Protein AF-A0A2E6A356-F1 (afdb_monomer)

Foldseek 3Di:
DDPPPPDPDPCVVDDVVVSLVVCVVVVHAAAAEPDDDPDLQDDDDPVVVVCLVVVSHAAYEQAEAQDGRPNRLVNCVVSVHAYAFADPDPDPPCVSAVPWDGKHKDQPFPDDDPVRSSVSNNVSLIWIDGGPDIDGDPVNVVVVCVVPDDDDDDDDDPPPPPPDPDDDDDDDDDPDPDPDPDD

Sequence (183 aa):
MGAVCRPIGAASTRPAREVLEEAKRQDAFVFWNHPSFETPNAELNDFHRDAIEADLLSGVEVANGGRYYPNAHRLALKHNLALIGTSDVHELIAWDYEGRFRPVTLVLAEDRTPAAVKRALYERRTVIWQDELLIARTAEMTALLEASLVVSKSGWTAREASHGPNSKTGRVPCWSYATRVGA

Secondary structure (DSSP, 8-state):
--------SGGGGS-HHHHHHHHHHTT---EE-S---SSTTPPPPHHHHHHHHTT---EEEEEETTEE-HHHHHHHHHTTPEEEEE----S-HHHHTTTSPPPEEEE--SSSSHHHHHHHHHTT-EEEEETTEEEE-HHHHHHHHHHH----------------S-----PPP----------

Nearest PDB structures (foldseek):
  3e38-assembly1_B  TM=9.257E-01  e=2.759E-10  Phocaeicola vulgatus ATCC 8482
  4rhj-assembly1_A  TM=5.019E-01  e=6.001E-01  Trypanosoma brucei brucei TREU927
  8goa-assembly1_A  TM=4.819E-01  e=1.003E+00  Escherichia coli K-12
  5xn8-assembly1_A  TM=3.663E-01  e=4.950E-01  unidentified
  8k1g-assembly1_A  TM=5.057E-01  e=4.679E+00  Klebsiella pneumoniae

Radius of gyration: 25.75 Å; Cα contacts (8 Å, |Δi|>4): 210; chains: 1; bounding box: 67×59×70 Å

pLDDT: mean 84.93, std 20.42, range [33.28, 98.75]

Mean predicted aligned error: 10.81 Å

Solvent-accessible surface area (backbone atoms only — not comparable to full-atom values): 11462 Å² total; per-residue (Å²): 134,79,84,76,78,74,74,85,54,81,64,70,81,47,62,67,69,60,46,35,52,51,38,47,74,70,70,51,92,35,61,46,71,77,72,83,67,97,44,80,79,57,75,78,54,69,68,61,46,53,32,41,76,68,68,45,42,52,27,33,29,29,28,41,48,95,45,75,37,68,47,46,44,54,49,26,65,75,69,72,32,16,64,34,21,35,39,84,73,88,65,61,66,66,74,84,30,71,96,53,51,62,20,34,53,47,65,67,37,93,51,101,42,75,66,37,41,51,50,19,49,79,70,40,34,26,36,21,39,38,68,94,44,79,51,55,55,69,70,51,44,49,55,51,48,66,74,72,56,84,89,74,90,76,84,83,76,78,78,76,76,82,72,66,97,76,81,86,88,77,89,75,86,81,81,80,81,79,81,81,84,79,134

Structure (mmCIF, N/CA/C/O backbone):
data_AF-A0A2E6A356-F1
#
_entry.id   AF-A0A2E6A356-F1
#
loop_
_atom_site.group_PDB
_atom_site.id
_atom_site.type_symbol
_atom_site.label_atom_id
_atom_site.label_alt_id
_atom_site.label_comp_id
_atom_site.label_asym_id
_atom_site.label_entity_id
_atom_site.label_seq_id
_atom_site.pdbx_PDB_ins_code
_atom_site.Cartn_x
_atom_site.Cartn_y
_atom_site.Cartn_z
_atom_site.occupancy
_atom_site.B_iso_or_equiv
_atom_site.auth_seq_id
_atom_site.auth_comp_id
_atom_site.auth_asym_id
_atom_site.auth_atom_id
_atom_site.pdbx_PDB_model_num
ATOM 1 N N . MET A 1 1 ? 36.562 -5.286 -2.503 1.00 34.72 1 MET A N 1
ATOM 2 C CA . MET A 1 1 ? 35.744 -6.296 -3.208 1.00 34.72 1 MET A CA 1
ATOM 3 C C . MET A 1 1 ? 34.320 -6.152 -2.709 1.00 34.72 1 MET A C 1
ATOM 5 O O . MET A 1 1 ? 34.054 -6.523 -1.577 1.00 34.72 1 MET A O 1
ATOM 9 N N . GLY A 1 2 ? 33.454 -5.494 -3.482 1.00 36.53 2 GLY A N 1
ATOM 10 C CA . GLY A 1 2 ? 32.041 -5.369 -3.125 1.00 36.53 2 GLY A CA 1
ATOM 11 C C . GLY A 1 2 ? 31.367 -6.728 -3.259 1.00 36.53 2 GLY A C 1
ATOM 12 O O . GLY A 1 2 ? 31.612 -7.430 -4.240 1.00 36.53 2 GLY A O 1
ATOM 13 N N . ALA A 1 3 ? 30.568 -7.116 -2.269 1.00 40.22 3 ALA A N 1
ATOM 14 C CA . ALA A 1 3 ? 29.723 -8.293 -2.373 1.00 40.22 3 ALA A CA 1
ATOM 15 C C . ALA A 1 3 ? 28.770 -8.088 -3.559 1.00 40.22 3 ALA A C 1
ATOM 17 O O . ALA A 1 3 ? 27.836 -7.292 -3.496 1.00 40.22 3 ALA A O 1
ATOM 18 N N . VAL A 1 4 ? 29.041 -8.771 -4.671 1.00 43.19 4 VAL A N 1
ATOM 19 C CA . VAL A 1 4 ? 28.080 -8.898 -5.762 1.00 43.19 4 VAL A CA 1
ATOM 20 C C . VAL A 1 4 ? 27.005 -9.826 -5.227 1.00 43.19 4 VAL A C 1
ATOM 22 O O . VAL A 1 4 ? 27.208 -11.038 -5.152 1.00 43.19 4 VAL A O 1
ATOM 25 N N . CYS A 1 5 ? 25.888 -9.248 -4.792 1.00 45.72 5 CYS A N 1
ATOM 26 C CA . CYS A 1 5 ? 24.688 -10.004 -4.483 1.00 45.72 5 CYS A CA 1
ATOM 27 C C . CYS A 1 5 ? 24.274 -10.698 -5.787 1.00 45.72 5 CYS A C 1
ATOM 29 O O . CYS A 1 5 ? 23.740 -10.065 -6.696 1.00 45.72 5 CYS A O 1
ATOM 31 N N . ARG A 1 6 ? 24.644 -11.975 -5.948 1.00 48.59 6 ARG A N 1
ATOM 32 C CA . ARG A 1 6 ? 24.167 -12.785 -7.069 1.00 48.59 6 ARG A CA 1
ATOM 33 C C . ARG A 1 6 ? 22.660 -12.849 -6.915 1.00 48.59 6 ARG A C 1
ATOM 35 O O . ARG A 1 6 ? 22.211 -13.318 -5.871 1.00 48.59 6 ARG A O 1
ATOM 42 N N . PRO A 1 7 ? 21.881 -12.379 -7.889 1.00 54.47 7 PRO A N 1
ATOM 43 C CA . PRO A 1 7 ? 20.464 -12.341 -7.668 1.00 54.47 7 PRO A CA 1
ATOM 44 C C . PRO A 1 7 ? 19.941 -13.785 -7.726 1.00 54.47 7 PRO A C 1
ATOM 46 O O . PRO A 1 7 ? 20.222 -14.549 -8.652 1.00 54.47 7 PRO A O 1
ATOM 49 N N . ILE A 1 8 ? 19.298 -14.206 -6.639 1.00 55.97 8 ILE A N 1
ATOM 50 C CA . ILE A 1 8 ? 18.771 -15.558 -6.470 1.00 55.97 8 ILE A CA 1
ATOM 51 C C . ILE A 1 8 ? 17.332 -15.531 -6.993 1.00 55.97 8 ILE A C 1
ATOM 53 O O . ILE A 1 8 ? 16.488 -14.829 -6.446 1.00 55.97 8 ILE A O 1
ATOM 57 N N . GLY A 1 9 ? 17.051 -16.280 -8.064 1.00 68.69 9 GLY A N 1
ATOM 58 C CA . GLY A 1 9 ? 15.694 -16.493 -8.583 1.00 68.69 9 GLY A CA 1
ATOM 59 C C . GLY A 1 9 ? 15.527 -16.160 -10.067 1.00 68.69 9 GLY A C 1
ATOM 60 O O . GLY A 1 9 ? 16.127 -15.218 -10.582 1.00 68.69 9 GLY A O 1
ATOM 61 N N . ALA A 1 10 ? 14.671 -16.921 -10.757 1.00 76.06 10 ALA A N 1
ATOM 62 C CA . ALA A 1 10 ? 14.443 -16.809 -12.204 1.00 76.06 10 ALA A CA 1
ATOM 63 C C . ALA A 1 10 ? 13.923 -15.429 -12.658 1.00 76.06 10 ALA A C 1
ATOM 65 O O . ALA A 1 10 ? 14.113 -15.045 -13.807 1.00 76.06 10 ALA A O 1
ATOM 66 N N . ALA A 1 11 ? 13.292 -14.662 -11.764 1.00 82.19 11 ALA A N 1
ATOM 67 C CA . ALA A 1 11 ? 12.863 -13.295 -12.056 1.00 82.19 11 ALA A CA 1
ATOM 68 C C . ALA A 1 11 ? 14.055 -12.360 -12.325 1.00 82.19 11 ALA A C 1
ATOM 70 O O . ALA A 1 11 ? 13.987 -11.485 -13.179 1.00 82.19 11 ALA A O 1
ATOM 71 N N . SER A 1 12 ? 15.175 -12.572 -11.637 1.00 84.19 12 SER A N 1
ATOM 72 C CA . SER A 1 12 ? 16.332 -11.683 -11.727 1.00 84.19 12 SER A CA 1
ATOM 73 C C . SER A 1 12 ? 17.196 -11.865 -12.973 1.00 84.19 12 SER A C 1
ATOM 75 O O . SER A 1 12 ? 18.074 -11.049 -13.246 1.00 84.19 12 SER A O 1
ATOM 77 N N . THR A 1 13 ? 16.949 -12.928 -13.737 1.00 89.50 13 THR A N 1
ATOM 78 C CA . THR A 1 13 ? 17.642 -13.203 -14.998 1.00 89.50 13 THR A CA 1
ATOM 79 C C . THR A 1 13 ? 16.897 -12.635 -16.206 1.00 89.50 13 THR A C 1
ATOM 81 O O . THR A 1 13 ? 17.309 -12.875 -17.339 1.00 89.50 13 THR A O 1
ATOM 84 N N . ARG A 1 14 ? 15.795 -11.904 -15.987 1.00 90.88 14 ARG A N 1
ATOM 85 C CA . ARG A 1 14 ? 14.925 -11.347 -17.031 1.00 90.88 14 ARG A CA 1
ATOM 86 C C . ARG A 1 14 ? 14.783 -9.829 -16.880 1.00 90.88 14 ARG A C 1
ATOM 88 O O . ARG A 1 14 ? 14.927 -9.314 -15.771 1.00 90.88 14 ARG A O 1
ATOM 95 N N . PRO A 1 15 ? 14.467 -9.093 -17.961 1.00 94.62 15 PRO A N 1
ATOM 96 C CA . PRO A 1 15 ? 14.121 -7.680 -17.859 1.00 94.62 15 PRO A CA 1
ATOM 97 C C . PRO A 1 15 ? 12.940 -7.469 -16.906 1.00 94.62 15 PRO A C 1
ATOM 99 O O . PRO A 1 15 ? 11.936 -8.176 -16.996 1.00 94.62 15 PRO A O 1
ATOM 102 N N . ALA A 1 16 ? 13.025 -6.465 -16.029 1.00 94.06 16 ALA A N 1
ATOM 103 C CA . ALA A 1 16 ? 12.006 -6.216 -15.004 1.00 94.06 16 ALA A CA 1
ATOM 104 C C . ALA A 1 16 ? 10.590 -6.089 -15.593 1.00 94.06 16 ALA A C 1
ATOM 106 O O . ALA A 1 16 ? 9.642 -6.642 -15.047 1.00 94.06 16 ALA A O 1
ATOM 107 N N . ARG A 1 17 ? 10.450 -5.436 -16.755 1.00 95.38 17 ARG A N 1
ATOM 108 C CA . ARG A 1 17 ? 9.155 -5.296 -17.435 1.00 95.38 17 ARG A CA 1
ATOM 109 C C . ARG A 1 17 ? 8.534 -6.643 -17.819 1.00 95.38 17 ARG A C 1
ATOM 111 O O . ARG A 1 17 ? 7.344 -6.830 -17.600 1.00 95.38 17 ARG A O 1
ATOM 118 N N . GLU A 1 18 ? 9.321 -7.597 -18.313 1.00 96.00 18 GLU A N 1
ATOM 119 C CA . GLU A 1 18 ? 8.811 -8.936 -18.645 1.00 96.00 18 GLU A CA 1
ATOM 120 C C . GLU A 1 18 ? 8.357 -9.709 -17.404 1.00 96.00 18 GLU A C 1
ATOM 122 O O . GLU A 1 18 ? 7.391 -10.471 -17.464 1.00 96.00 18 GLU A O 1
ATOM 127 N N . VAL A 1 19 ? 9.060 -9.528 -16.282 1.00 96.44 19 VAL A N 1
ATOM 128 C CA . VAL A 1 19 ? 8.692 -10.138 -14.997 1.00 96.44 19 VAL A CA 1
ATOM 129 C C . VAL A 1 19 ? 7.344 -9.600 -14.531 1.00 96.44 19 VAL A C 1
ATOM 131 O O . VAL A 1 19 ? 6.482 -10.381 -14.136 1.00 96.44 19 VAL A O 1
ATOM 134 N N . LEU A 1 20 ? 7.142 -8.283 -14.623 1.00 97.31 20 LEU A N 1
ATOM 135 C CA . LEU A 1 20 ? 5.871 -7.653 -14.279 1.00 97.31 20 LEU A CA 1
ATOM 136 C C . LEU A 1 20 ? 4.728 -8.122 -15.191 1.00 97.31 20 LEU A C 1
ATOM 138 O O . LEU A 1 20 ? 3.637 -8.417 -14.712 1.00 97.31 20 LEU A O 1
ATOM 142 N N . GLU A 1 21 ? 4.971 -8.240 -16.498 1.00 97.69 21 GLU A N 1
ATOM 143 C CA . GLU A 1 21 ? 3.973 -8.749 -17.447 1.00 97.69 21 GLU A CA 1
ATOM 144 C C . GLU A 1 21 ? 3.605 -10.214 -17.180 1.00 97.69 21 GLU A C 1
ATOM 146 O O . GLU A 1 21 ? 2.438 -10.585 -17.294 1.00 97.69 21 GLU A O 1
ATOM 151 N N . GLU A 1 22 ? 4.572 -11.055 -16.803 1.00 97.19 22 GLU A N 1
ATOM 152 C CA . GLU A 1 22 ? 4.304 -12.434 -16.383 1.00 97.19 22 GLU A CA 1
ATOM 153 C C . GLU A 1 22 ? 3.502 -12.485 -15.080 1.00 97.19 22 GLU A C 1
ATOM 155 O O . GLU A 1 22 ? 2.529 -13.230 -14.993 1.00 97.19 22 GLU A O 1
ATOM 160 N N . ALA A 1 23 ? 3.847 -11.653 -14.096 1.00 97.00 23 ALA A N 1
ATOM 161 C CA . ALA A 1 23 ? 3.084 -11.540 -12.858 1.00 97.00 23 ALA A CA 1
ATOM 162 C C . ALA A 1 23 ? 1.627 -11.135 -13.147 1.00 97.00 23 ALA A C 1
ATOM 164 O O . ALA A 1 23 ? 0.698 -11.761 -12.637 1.00 97.00 23 ALA A O 1
ATOM 165 N N . LYS A 1 24 ? 1.412 -10.168 -14.047 1.00 97.12 24 LYS A N 1
ATOM 166 C CA . LYS A 1 24 ? 0.072 -9.776 -14.503 1.00 97.12 24 LYS A CA 1
ATOM 167 C C . LYS A 1 24 ? -0.667 -10.909 -15.215 1.00 97.12 24 LYS A C 1
ATOM 169 O O . LYS A 1 24 ? -1.851 -11.101 -14.955 1.00 97.12 24 LYS A O 1
ATOM 174 N N . ARG A 1 25 ? 0.002 -11.697 -16.070 1.00 97.81 25 ARG A N 1
ATOM 175 C CA . ARG A 1 25 ? -0.603 -12.892 -16.701 1.00 97.81 25 ARG A CA 1
ATOM 176 C C . ARG A 1 25 ? -1.104 -13.908 -15.672 1.00 97.81 25 ARG A C 1
ATOM 178 O O . ARG A 1 25 ? -2.100 -14.576 -15.925 1.00 97.81 25 ARG A O 1
ATOM 185 N N . GLN A 1 26 ? -0.433 -14.003 -14.527 1.00 97.06 26 GLN A N 1
ATOM 186 C CA . GLN A 1 26 ? -0.820 -14.861 -13.404 1.00 97.06 26 GLN A CA 1
ATOM 187 C C . GLN A 1 26 ? -1.818 -14.197 -12.444 1.00 97.06 26 GLN A C 1
ATOM 189 O O . GLN A 1 26 ? -2.111 -14.753 -11.385 1.00 97.06 26 GLN A O 1
ATOM 194 N N . ASP A 1 27 ? -2.338 -13.016 -12.795 1.00 96.62 27 ASP A N 1
ATOM 195 C CA . ASP A 1 27 ? -3.246 -12.234 -11.957 1.00 96.62 27 ASP A CA 1
ATOM 196 C C . ASP A 1 27 ? -2.607 -11.897 -10.590 1.00 96.62 27 ASP A C 1
ATOM 198 O O . ASP A 1 27 ? -3.249 -11.927 -9.545 1.00 96.62 27 ASP A O 1
ATOM 202 N N . ALA A 1 28 ? -1.296 -11.650 -10.546 1.00 97.06 28 ALA A N 1
ATOM 203 C CA . ALA A 1 28 ? -0.605 -11.310 -9.308 1.00 97.06 28 ALA A CA 1
ATOM 204 C C . ALA A 1 28 ? -0.841 -9.845 -8.917 1.00 97.06 28 ALA A C 1
ATOM 206 O O . ALA A 1 28 ? -0.757 -8.938 -9.747 1.00 97.06 28 ALA A O 1
ATOM 207 N N . PHE A 1 29 ? -1.045 -9.606 -7.620 1.00 98.25 29 PHE A N 1
ATOM 208 C CA . PHE A 1 29 ? -1.008 -8.260 -7.059 1.00 98.25 29 PHE A CA 1
ATOM 209 C C . PHE A 1 29 ? 0.452 -7.846 -6.848 1.00 98.25 29 PHE A C 1
ATOM 211 O O . PHE A 1 29 ? 1.144 -8.425 -6.008 1.00 98.25 29 PHE A O 1
ATOM 218 N N . VAL A 1 30 ? 0.923 -6.856 -7.608 1.00 98.31 30 VAL A N 1
ATOM 219 C CA . VAL A 1 30 ? 2.315 -6.388 -7.559 1.00 98.31 30 VAL A CA 1
ATOM 220 C C . VAL A 1 30 ? 2.402 -5.035 -6.863 1.00 98.31 30 VAL A C 1
ATOM 222 O O . VAL A 1 30 ? 1.639 -4.119 -7.172 1.00 98.31 30 VAL A O 1
ATOM 225 N N . PHE A 1 31 ? 3.371 -4.883 -5.960 1.00 98.50 31 PHE A N 1
ATOM 226 C CA . PHE A 1 31 ? 3.676 -3.615 -5.304 1.00 98.50 31 PHE A CA 1
ATOM 227 C C . PHE A 1 31 ? 5.183 -3.327 -5.272 1.00 98.50 31 PHE A C 1
ATOM 229 O O . PHE A 1 31 ? 6.004 -4.232 -5.414 1.00 98.50 31 PHE A O 1
ATOM 236 N N . TRP A 1 32 ? 5.541 -2.047 -5.134 1.00 98.12 32 TRP A N 1
ATOM 237 C CA . TRP A 1 32 ? 6.930 -1.582 -5.102 1.00 98.12 32 TRP A CA 1
ATOM 238 C C . TRP A 1 32 ? 7.459 -1.564 -3.666 1.00 98.12 32 TRP A C 1
ATOM 240 O O . TRP A 1 32 ? 6.954 -0.822 -2.823 1.00 98.12 32 TRP A O 1
ATOM 250 N N . ASN A 1 33 ? 8.486 -2.373 -3.412 1.00 97.56 33 ASN A N 1
ATOM 251 C CA . ASN A 1 33 ? 9.108 -2.515 -2.098 1.00 97.56 33 ASN A CA 1
ATOM 252 C C . ASN A 1 33 ? 10.066 -1.359 -1.781 1.00 97.56 33 ASN A C 1
ATOM 254 O O . ASN A 1 33 ? 10.791 -0.889 -2.663 1.00 97.56 33 ASN A O 1
ATOM 258 N N . HIS A 1 34 ? 10.072 -0.950 -0.508 1.00 96.38 34 HIS A N 1
ATOM 259 C CA . HIS A 1 34 ? 11.000 -0.039 0.167 1.00 96.38 34 HIS A CA 1
ATOM 260 C C . HIS A 1 34 ? 11.594 1.032 -0.773 1.00 96.38 34 HIS A C 1
ATOM 262 O O . HIS A 1 34 ? 12.798 1.033 -1.062 1.00 96.38 34 HIS A O 1
ATOM 268 N N . PRO A 1 35 ? 10.747 1.940 -1.296 1.00 96.12 35 PRO A N 1
ATOM 269 C CA . PRO A 1 35 ? 11.106 2.827 -2.391 1.00 96.12 35 PRO A CA 1
ATOM 270 C C . PRO A 1 35 ? 12.221 3.804 -2.013 1.00 96.12 35 PRO A C 1
ATOM 272 O O . PRO A 1 35 ? 12.252 4.372 -0.916 1.00 96.12 35 PRO A O 1
ATOM 275 N N . SER A 1 36 ? 13.117 4.051 -2.965 1.00 93.19 36 SER A N 1
ATOM 276 C CA . SER A 1 36 ? 14.154 5.073 -2.876 1.00 93.19 36 SER A CA 1
ATOM 277 C C . SER A 1 36 ? 13.923 6.157 -3.926 1.00 93.19 36 SER A C 1
ATOM 279 O O . SER A 1 36 ? 13.418 5.905 -5.019 1.00 93.19 36 SER A O 1
ATOM 281 N N . PHE A 1 37 ? 14.270 7.389 -3.565 1.00 93.69 37 PHE A N 1
ATOM 282 C CA . PHE A 1 37 ? 14.074 8.571 -4.395 1.00 93.69 37 PHE A CA 1
ATOM 283 C C . PHE A 1 37 ? 15.331 9.432 -4.348 1.00 93.69 37 PHE A C 1
ATOM 285 O O . PHE A 1 37 ? 15.978 9.518 -3.305 1.00 93.69 37 PHE A O 1
ATOM 292 N N . GLU A 1 38 ? 15.646 10.099 -5.457 1.00 91.50 38 GLU A N 1
ATOM 293 C CA . GLU A 1 38 ? 16.797 11.008 -5.548 1.00 91.50 38 GLU A CA 1
ATOM 294 C C . GLU A 1 38 ? 16.665 12.202 -4.595 1.00 91.50 38 GLU A C 1
ATOM 296 O O . GLU A 1 38 ? 17.642 12.660 -4.009 1.00 91.50 38 GLU A O 1
ATOM 301 N N . THR A 1 39 ? 15.436 12.694 -4.413 1.00 94.62 39 THR A N 1
ATOM 302 C CA . THR A 1 39 ? 15.108 13.780 -3.486 1.00 94.62 39 THR A CA 1
ATOM 303 C C . THR A 1 39 ? 13.807 13.475 -2.738 1.00 94.62 39 THR A C 1
ATOM 305 O O . THR A 1 39 ? 12.993 12.680 -3.220 1.00 94.62 39 THR A O 1
ATOM 308 N N . PRO A 1 40 ? 13.547 14.123 -1.584 1.00 92.75 40 PRO A N 1
ATOM 309 C CA . PRO A 1 40 ? 12.326 13.896 -0.805 1.00 92.75 40 PRO A CA 1
ATOM 310 C C . PRO A 1 40 ? 11.011 14.141 -1.556 1.00 92.75 40 PRO A C 1
ATOM 312 O O . PRO A 1 40 ? 9.986 13.630 -1.126 1.00 92.75 40 PRO A O 1
ATOM 315 N N . ASN A 1 41 ? 11.026 14.908 -2.651 1.00 95.69 41 ASN A N 1
ATOM 316 C CA . ASN A 1 41 ? 9.842 15.233 -3.452 1.00 95.69 41 ASN A CA 1
ATOM 317 C C . ASN A 1 41 ? 10.005 14.829 -4.925 1.00 95.69 41 ASN A C 1
ATOM 319 O O . ASN A 1 41 ? 9.326 15.385 -5.787 1.00 95.69 41 ASN A O 1
ATOM 323 N N . ALA A 1 42 ? 10.910 13.892 -5.229 1.00 97.12 42 ALA A N 1
ATOM 324 C CA . ALA A 1 42 ? 11.105 13.426 -6.596 1.00 97.12 42 ALA A CA 1
ATOM 325 C C . ALA A 1 42 ? 9.795 12.866 -7.171 1.00 97.12 42 ALA A C 1
ATOM 327 O O . ALA A 1 42 ? 9.017 12.215 -6.465 1.00 97.12 42 ALA A O 1
ATOM 328 N N . GLU A 1 43 ? 9.562 13.125 -8.453 1.00 97.19 43 GLU A N 1
ATOM 329 C CA . GLU A 1 43 ? 8.499 12.480 -9.220 1.00 97.19 43 GLU A CA 1
ATOM 330 C C . GLU A 1 43 ? 8.891 11.036 -9.572 1.00 97.19 43 GLU A C 1
ATOM 332 O O . GLU A 1 43 ? 10.029 10.610 -9.356 1.00 97.19 43 GLU A O 1
ATOM 337 N N . LEU A 1 44 ? 7.937 10.260 -10.091 1.00 96.62 44 LEU A N 1
ATOM 338 C CA . LEU A 1 44 ? 8.230 8.916 -10.582 1.00 96.62 44 LEU A CA 1
ATOM 339 C C . LEU A 1 44 ? 9.203 8.982 -11.760 1.00 96.62 44 LEU A C 1
ATOM 341 O O . LEU A 1 44 ? 9.027 9.789 -12.676 1.00 96.62 44 LEU A O 1
ATOM 345 N N . ASN A 1 45 ? 10.185 8.084 -11.759 1.00 95.31 45 ASN A N 1
ATOM 346 C CA . ASN A 1 45 ? 10.970 7.828 -12.959 1.00 95.31 45 ASN A CA 1
ATOM 347 C C . ASN A 1 45 ? 10.104 7.152 -14.037 1.00 95.31 45 ASN A C 1
ATOM 349 O O . ASN A 1 45 ? 8.991 6.686 -13.768 1.00 95.31 45 ASN A O 1
ATOM 353 N N . ASP A 1 46 ? 10.644 7.077 -15.251 1.00 97.06 46 ASP A N 1
ATOM 354 C CA . ASP A 1 46 ? 9.915 6.545 -16.403 1.00 97.06 46 ASP A CA 1
ATOM 355 C C . ASP A 1 46 ? 9.456 5.103 -16.185 1.00 97.06 46 ASP A C 1
ATOM 357 O O . ASP A 1 46 ? 8.296 4.787 -16.415 1.00 97.06 46 ASP A O 1
ATOM 361 N N . PHE A 1 47 ? 10.312 4.256 -15.612 1.00 96.81 47 PHE A N 1
ATOM 362 C CA . PHE A 1 47 ? 9.975 2.856 -15.364 1.00 96.81 47 PHE A CA 1
ATOM 363 C C . PHE A 1 47 ? 8.736 2.680 -14.471 1.00 96.81 47 PHE A C 1
ATOM 365 O O . PHE A 1 47 ? 7.826 1.932 -14.825 1.00 96.81 47 PHE A O 1
ATOM 372 N N . HIS A 1 48 ? 8.685 3.351 -13.315 1.00 97.62 48 HIS A N 1
ATOM 373 C CA . HIS A 1 48 ? 7.555 3.195 -12.394 1.00 97.62 48 HIS A CA 1
ATOM 374 C C . HIS A 1 48 ? 6.286 3.832 -12.952 1.00 97.62 48 HIS A C 1
ATOM 376 O O . HIS A 1 48 ? 5.208 3.270 -12.784 1.00 97.62 48 HIS A O 1
ATOM 382 N N . ARG A 1 49 ? 6.400 4.982 -13.627 1.00 97.88 49 ARG A N 1
ATOM 383 C CA . ARG A 1 49 ? 5.252 5.631 -14.265 1.00 97.88 49 ARG A CA 1
ATOM 384 C C . ARG A 1 49 ? 4.644 4.725 -15.339 1.00 97.88 49 ARG A C 1
ATOM 386 O O . ARG A 1 49 ? 3.455 4.433 -15.264 1.00 97.88 49 ARG A O 1
ATOM 393 N N . ASP A 1 50 ? 5.466 4.204 -16.245 1.00 98.12 50 ASP A N 1
ATOM 394 C CA . ASP A 1 50 ? 5.020 3.324 -17.329 1.00 98.12 50 ASP A CA 1
ATOM 395 C C . ASP A 1 50 ? 4.428 2.009 -16.783 1.00 98.12 50 ASP A C 1
ATOM 397 O O . ASP A 1 50 ? 3.444 1.491 -17.313 1.00 98.12 50 ASP A O 1
ATOM 401 N N . ALA A 1 51 ? 4.990 1.463 -15.695 1.00 98.38 51 ALA A N 1
ATOM 402 C CA . ALA A 1 51 ? 4.453 0.271 -15.037 1.00 98.38 51 ALA A CA 1
ATOM 403 C C . ALA A 1 51 ? 3.069 0.516 -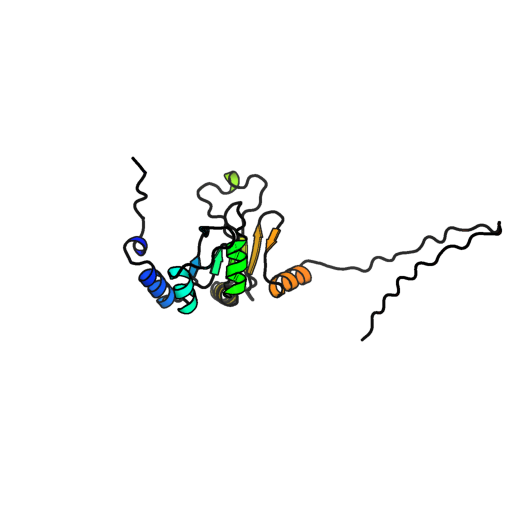14.411 1.00 98.38 51 ALA A C 1
ATOM 405 O O . ALA A 1 51 ? 2.206 -0.357 -14.479 1.00 98.38 51 ALA A O 1
ATOM 406 N N . ILE A 1 52 ? 2.832 1.690 -13.825 1.00 98.25 52 ILE A N 1
ATOM 407 C CA . ILE A 1 52 ? 1.517 2.057 -13.282 1.00 98.25 52 ILE A CA 1
ATOM 408 C C . ILE A 1 52 ? 0.510 2.262 -14.416 1.00 98.25 52 ILE A C 1
ATOM 410 O O . ILE A 1 52 ? -0.595 1.732 -14.352 1.00 98.25 52 ILE A O 1
ATOM 414 N N . GLU A 1 53 ? 0.891 2.984 -15.472 1.00 97.94 53 GLU A N 1
ATOM 415 C CA . GLU A 1 53 ? 0.024 3.253 -16.629 1.00 97.94 53 GLU A CA 1
ATOM 416 C C . GLU A 1 53 ? -0.378 1.969 -17.370 1.00 97.94 53 GLU A C 1
ATOM 418 O O . GLU A 1 53 ? -1.506 1.850 -17.847 1.00 97.94 53 GLU A O 1
ATOM 423 N N . ALA A 1 54 ? 0.510 0.973 -17.412 1.00 98.00 54 ALA A N 1
ATOM 424 C CA . ALA A 1 54 ? 0.227 -0.354 -17.956 1.00 98.00 54 ALA A CA 1
ATOM 425 C C . ALA A 1 54 ? -0.517 -1.291 -16.975 1.00 98.00 54 ALA A C 1
ATOM 427 O O . ALA A 1 54 ? -0.770 -2.458 -17.308 1.00 98.00 54 ALA A O 1
ATOM 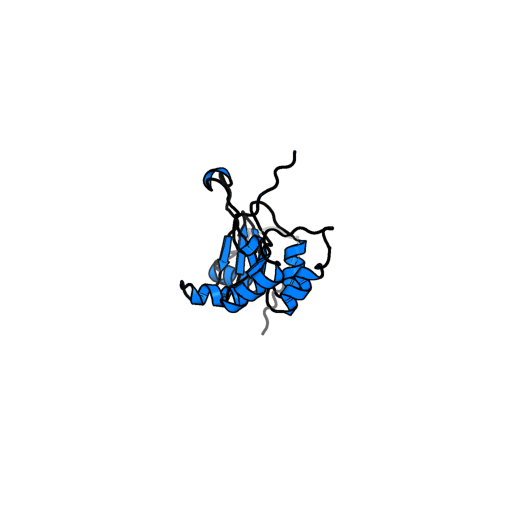428 N N . ASP A 1 55 ? -0.862 -0.810 -15.773 1.00 97.31 55 ASP A N 1
ATOM 429 C CA . ASP A 1 55 ? -1.495 -1.584 -14.699 1.00 97.31 55 ASP A CA 1
ATOM 430 C C . ASP A 1 55 ? -0.674 -2.846 -14.346 1.00 97.31 55 ASP A C 1
ATOM 432 O O . ASP A 1 55 ? -1.179 -3.957 -14.197 1.00 97.31 55 ASP A O 1
ATOM 436 N N . LEU A 1 56 ? 0.648 -2.683 -14.310 1.00 98.31 56 LEU A N 1
ATOM 437 C CA . LEU A 1 56 ? 1.632 -3.690 -13.903 1.00 98.31 56 LEU A CA 1
ATOM 438 C C . LEU A 1 56 ? 2.089 -3.501 -12.448 1.00 98.31 56 LEU A C 1
ATOM 440 O O . LEU A 1 56 ? 2.744 -4.380 -11.890 1.00 98.31 56 LEU A O 1
ATOM 444 N N . LEU A 1 57 ? 1.767 -2.354 -11.844 1.00 98.38 57 LEU A N 1
ATOM 445 C CA . LEU A 1 57 ? 2.110 -1.993 -10.473 1.00 98.38 57 LEU A CA 1
ATOM 446 C C . LEU A 1 57 ? 0.871 -1.434 -9.761 1.00 98.38 57 LEU A C 1
ATOM 448 O O . LEU A 1 57 ? 0.387 -0.361 -10.111 1.00 98.38 57 LEU A O 1
ATOM 452 N N . SER A 1 58 ? 0.369 -2.152 -8.757 1.00 98.50 58 SER A N 1
ATOM 453 C CA . SER A 1 58 ? -0.915 -1.865 -8.092 1.00 98.50 58 SER A CA 1
ATOM 454 C C . SER A 1 58 ? -0.766 -1.271 -6.685 1.00 98.50 58 SER A C 1
ATOM 456 O O . SER A 1 58 ? -1.730 -0.750 -6.119 1.00 98.50 58 SER A O 1
ATOM 458 N N . GLY A 1 59 ? 0.432 -1.323 -6.102 1.00 98.62 59 GLY A N 1
ATOM 459 C CA . GLY A 1 59 ? 0.711 -0.832 -4.753 1.00 98.62 59 GLY A CA 1
ATOM 460 C C . GLY A 1 59 ? 2.138 -0.325 -4.577 1.00 98.62 59 GLY A C 1
ATOM 461 O O . GLY A 1 59 ? 3.005 -0.523 -5.428 1.00 98.62 59 GLY A O 1
ATOM 462 N N . VAL A 1 60 ? 2.399 0.309 -3.440 1.00 98.75 60 VAL A N 1
ATOM 463 C CA . VAL A 1 60 ? 3.751 0.693 -3.020 1.00 98.75 60 VAL A CA 1
ATOM 464 C C . VAL A 1 60 ? 3.850 0.653 -1.504 1.00 98.75 60 VAL A C 1
ATOM 466 O O . VAL A 1 60 ? 2.898 0.992 -0.794 1.00 98.75 60 VAL A O 1
ATOM 469 N N . GLU A 1 61 ? 5.008 0.242 -1.004 1.00 98.62 61 GLU A N 1
ATOM 470 C CA . GLU A 1 61 ? 5.310 0.350 0.412 1.00 98.62 61 GLU A CA 1
ATOM 471 C C . GLU A 1 61 ? 5.451 1.816 0.818 1.00 98.62 61 GLU A C 1
ATOM 473 O O . GLU A 1 61 ? 6.291 2.559 0.308 1.00 98.62 61 GLU A O 1
ATOM 478 N N . VAL A 1 62 ? 4.627 2.236 1.773 1.00 98.19 62 VAL A N 1
ATOM 479 C CA . VAL A 1 62 ? 4.765 3.537 2.443 1.00 98.19 62 VAL A CA 1
ATOM 480 C C . VAL A 1 62 ? 5.297 3.377 3.864 1.00 98.19 62 VAL A C 1
ATOM 482 O O . VAL A 1 62 ? 5.701 4.367 4.472 1.00 98.19 62 VAL A O 1
ATOM 485 N N . ALA A 1 63 ? 5.366 2.138 4.356 1.00 97.12 63 ALA A N 1
ATOM 486 C CA . ALA A 1 63 ? 6.025 1.737 5.588 1.00 97.12 63 ALA A CA 1
ATOM 487 C C . ALA A 1 63 ? 6.771 0.409 5.384 1.00 97.12 63 ALA A C 1
ATOM 489 O O . ALA A 1 63 ? 6.206 -0.542 4.848 1.00 97.12 63 ALA A O 1
ATOM 490 N N . ASN A 1 64 ? 8.021 0.336 5.826 1.00 95.88 64 ASN A N 1
ATOM 491 C CA . ASN A 1 64 ? 8.823 -0.886 5.807 1.00 95.88 64 ASN A CA 1
ATOM 492 C C . ASN A 1 64 ? 9.756 -0.881 7.023 1.00 95.88 64 ASN A C 1
ATOM 494 O O . ASN A 1 64 ? 10.391 0.141 7.308 1.00 95.88 64 ASN A O 1
ATOM 498 N N . GLY A 1 65 ? 9.825 -1.983 7.769 1.00 91.31 65 GLY A N 1
ATOM 499 C CA . GLY A 1 65 ? 10.696 -2.056 8.939 1.00 91.31 65 GLY A CA 1
ATOM 500 C C . GLY A 1 65 ? 10.314 -1.013 10.000 1.00 91.31 65 GLY A C 1
ATOM 501 O O . GLY A 1 65 ? 9.192 -0.988 10.493 1.00 91.31 65 GLY A O 1
ATOM 502 N N . GLY A 1 66 ? 11.245 -0.123 10.348 1.00 88.31 66 GLY A N 1
ATOM 503 C CA . GLY A 1 66 ? 10.988 1.043 11.208 1.00 88.31 66 GLY A CA 1
ATOM 504 C C . GLY A 1 66 ? 10.776 2.359 10.448 1.00 88.31 66 GLY A C 1
ATOM 505 O O . GLY A 1 66 ? 10.774 3.423 11.068 1.00 88.31 66 GLY A O 1
ATOM 506 N N . ARG A 1 67 ? 10.663 2.325 9.115 1.00 92.06 67 ARG A N 1
ATOM 507 C CA . ARG A 1 67 ? 10.718 3.501 8.240 1.00 92.06 67 ARG A CA 1
ATOM 508 C C . ARG A 1 67 ? 9.367 3.802 7.604 1.00 92.06 67 ARG A C 1
ATOM 510 O O . ARG A 1 67 ? 8.745 2.935 7.007 1.00 92.06 67 ARG A O 1
ATOM 517 N N . TYR A 1 68 ? 8.983 5.073 7.656 1.00 94.94 68 TYR A N 1
ATOM 518 C CA . TYR A 1 68 ? 7.882 5.645 6.885 1.00 94.94 68 TYR A CA 1
ATOM 519 C C . TYR A 1 68 ? 8.434 6.426 5.680 1.00 94.94 68 TYR A C 1
ATOM 521 O O . TYR A 1 68 ? 9.466 7.096 5.793 1.00 94.94 68 TYR A O 1
ATOM 529 N N . TYR A 1 69 ? 7.760 6.352 4.529 1.00 96.69 69 TYR A N 1
ATOM 530 C CA . TYR A 1 69 ? 8.184 6.964 3.263 1.00 96.69 69 TYR A CA 1
ATOM 531 C C . TYR A 1 69 ? 7.187 8.052 2.813 1.00 96.69 69 TYR A C 1
ATOM 533 O O . TYR A 1 69 ? 6.276 7.767 2.030 1.00 96.69 69 TYR A O 1
ATOM 541 N N . PRO A 1 70 ? 7.360 9.324 3.232 1.00 96.69 70 PRO A N 1
ATOM 542 C CA . PRO A 1 70 ? 6.427 10.403 2.893 1.00 96.69 70 PRO A CA 1
ATOM 543 C C . PRO A 1 70 ? 6.231 10.610 1.385 1.00 96.69 70 PRO A C 1
ATOM 545 O O . PRO A 1 70 ? 5.103 10.806 0.933 1.00 96.69 70 PRO A O 1
ATOM 548 N N . ASN A 1 71 ? 7.308 10.526 0.591 1.00 98.12 71 ASN A N 1
ATOM 549 C CA . ASN A 1 71 ? 7.202 10.690 -0.862 1.00 98.12 71 ASN A CA 1
ATOM 550 C C . ASN A 1 71 ? 6.428 9.539 -1.512 1.00 98.12 71 ASN A C 1
ATOM 552 O O . ASN A 1 71 ? 5.595 9.776 -2.382 1.00 98.12 71 ASN A O 1
ATOM 556 N N . ALA A 1 72 ? 6.661 8.303 -1.058 1.00 98.25 72 ALA A N 1
ATOM 557 C CA . ALA A 1 72 ? 5.919 7.143 -1.536 1.00 98.25 72 ALA A CA 1
ATOM 558 C C . ALA A 1 72 ? 4.433 7.278 -1.211 1.00 98.25 72 ALA A C 1
ATOM 560 O O . ALA A 1 72 ? 3.604 7.043 -2.080 1.00 98.25 72 ALA A O 1
ATOM 561 N N . HIS A 1 73 ? 4.091 7.744 -0.005 1.00 98.38 73 HIS A N 1
ATOM 562 C CA . HIS A 1 73 ? 2.703 8.006 0.362 1.00 98.38 73 HIS A CA 1
ATOM 563 C C . HIS A 1 73 ? 2.071 9.072 -0.544 1.00 98.38 73 HIS A C 1
ATOM 565 O O . HIS A 1 73 ? 1.016 8.828 -1.127 1.00 98.38 73 HIS A O 1
ATOM 571 N N . ARG A 1 74 ? 2.741 10.213 -0.758 1.00 98.25 74 ARG A N 1
ATOM 572 C CA . ARG A 1 74 ? 2.275 11.253 -1.694 1.00 98.25 74 ARG A CA 1
ATOM 573 C C . ARG A 1 74 ? 2.014 10.684 -3.092 1.00 98.25 74 ARG A C 1
ATOM 575 O O . ARG A 1 74 ? 0.956 10.934 -3.668 1.00 98.25 74 ARG A O 1
ATOM 582 N N . LEU A 1 75 ? 2.963 9.922 -3.633 1.00 98.44 75 LEU A N 1
ATOM 583 C CA . LEU A 1 75 ? 2.863 9.337 -4.971 1.00 98.44 75 LEU A CA 1
ATOM 584 C C . LEU A 1 75 ? 1.783 8.250 -5.045 1.00 98.44 75 LEU A C 1
ATOM 586 O O . LEU A 1 75 ? 1.040 8.210 -6.021 1.00 98.44 75 LEU A O 1
ATOM 590 N N . ALA A 1 76 ? 1.618 7.433 -4.005 1.00 98.50 76 ALA A N 1
ATOM 591 C CA . ALA A 1 76 ? 0.560 6.429 -3.929 1.00 98.50 76 ALA A CA 1
ATOM 592 C C . ALA A 1 76 ? -0.838 7.060 -3.946 1.00 98.50 76 ALA A C 1
ATOM 594 O O . ALA A 1 76 ? -1.752 6.560 -4.605 1.00 98.50 76 ALA A O 1
ATOM 595 N N . LEU A 1 77 ? -1.014 8.190 -3.255 1.00 98.44 77 LEU A N 1
ATOM 596 C CA . LEU A 1 77 ? -2.258 8.954 -3.318 1.00 98.44 77 LEU A CA 1
ATOM 597 C C . LEU A 1 77 ? -2.466 9.552 -4.715 1.00 98.44 77 LEU A C 1
ATOM 599 O O . LEU A 1 77 ? -3.545 9.373 -5.277 1.00 98.44 77 LEU A O 1
ATOM 603 N N . LYS A 1 78 ? -1.432 10.186 -5.289 1.00 98.25 78 LYS A N 1
ATOM 604 C CA . LYS A 1 78 ? -1.464 10.821 -6.620 1.00 98.25 78 LYS A CA 1
ATOM 605 C C . LYS A 1 78 ? -1.788 9.837 -7.750 1.00 98.25 78 LYS A C 1
ATOM 607 O O . LYS A 1 78 ? -2.562 10.173 -8.637 1.00 98.25 78 LYS A O 1
ATOM 612 N N . HIS A 1 79 ? -1.208 8.640 -7.712 1.00 98.19 79 HIS A N 1
ATOM 613 C CA . HIS A 1 79 ? -1.321 7.625 -8.765 1.00 98.19 79 HIS A CA 1
ATOM 614 C C . HIS A 1 79 ? -2.297 6.492 -8.418 1.00 98.19 79 HIS A C 1
ATOM 616 O O . HIS A 1 79 ? -2.314 5.467 -9.088 1.00 98.19 79 HIS A O 1
ATOM 622 N N . ASN A 1 80 ? -3.119 6.677 -7.379 1.00 98.06 80 ASN A N 1
ATOM 623 C CA . ASN A 1 80 ? -4.132 5.714 -6.948 1.00 98.06 80 ASN A CA 1
ATOM 624 C C . ASN A 1 80 ? -3.588 4.285 -6.720 1.00 98.06 80 ASN A C 1
ATOM 626 O O . ASN A 1 80 ? -4.198 3.301 -7.132 1.00 98.06 80 ASN A O 1
ATOM 630 N N . LEU A 1 81 ? -2.446 4.171 -6.041 1.00 98.69 81 LEU A N 1
ATOM 631 C CA . LEU A 1 81 ? -1.856 2.892 -5.637 1.00 98.69 81 LEU A CA 1
ATOM 632 C C . LEU A 1 81 ? -2.352 2.466 -4.251 1.00 98.69 81 LEU A C 1
ATOM 634 O O . LEU A 1 81 ? -2.732 3.303 -3.422 1.00 98.69 81 LEU A O 1
ATOM 638 N N . ALA A 1 82 ? -2.329 1.163 -3.977 1.00 98.69 82 ALA A N 1
ATOM 639 C CA . ALA A 1 82 ? -2.567 0.647 -2.633 1.00 98.69 82 ALA A CA 1
ATOM 640 C C . ALA A 1 82 ? -1.427 1.049 -1.690 1.00 98.69 82 ALA A C 1
ATOM 642 O O . ALA A 1 82 ? -0.255 1.035 -2.079 1.00 98.69 82 ALA A O 1
ATOM 643 N N . LEU A 1 83 ? -1.782 1.390 -0.450 1.00 98.75 83 LEU A N 1
ATOM 644 C CA . LEU A 1 83 ? -0.813 1.695 0.596 1.00 98.75 83 LEU A CA 1
ATOM 645 C C . LEU A 1 83 ? -0.405 0.381 1.259 1.00 98.75 83 LEU A C 1
ATOM 647 O O . LEU A 1 83 ? -1.245 -0.289 1.857 1.00 98.75 83 LEU A O 1
ATOM 651 N N . ILE A 1 84 ? 0.872 0.020 1.160 1.00 98.69 84 ILE A N 1
ATOM 652 C CA . ILE A 1 84 ? 1.392 -1.221 1.736 1.00 98.69 84 ILE A CA 1
ATOM 653 C C . ILE A 1 84 ? 2.355 -0.911 2.887 1.00 98.69 84 ILE A C 1
ATOM 655 O O . ILE A 1 84 ? 3.149 0.031 2.838 1.00 98.69 84 ILE A O 1
ATOM 659 N N . GLY A 1 85 ? 2.247 -1.704 3.945 1.00 98.12 85 GLY A N 1
ATOM 660 C CA . GLY A 1 85 ? 3.135 -1.721 5.097 1.00 98.12 85 GLY A CA 1
ATOM 661 C C . GLY A 1 85 ? 3.614 -3.142 5.369 1.00 98.12 85 GLY A C 1
ATOM 662 O O . GLY A 1 85 ? 2.783 -4.039 5.560 1.00 98.12 85 GLY A O 1
ATOM 663 N N . THR A 1 86 ? 4.927 -3.353 5.387 1.00 97.31 86 THR A N 1
ATOM 664 C CA . THR A 1 86 ? 5.535 -4.673 5.620 1.00 97.31 86 THR A CA 1
ATOM 665 C C . THR A 1 86 ? 6.654 -4.597 6.654 1.00 97.31 86 THR A C 1
ATOM 667 O O . THR A 1 86 ? 7.193 -3.531 6.939 1.00 97.31 86 THR A O 1
ATOM 670 N N . SER A 1 87 ? 7.012 -5.735 7.248 1.00 94.31 87 SER A N 1
ATOM 671 C CA . SER A 1 87 ? 8.135 -5.788 8.185 1.00 94.31 87 SER A CA 1
ATOM 672 C C . SER A 1 87 ? 9.487 -5.931 7.507 1.00 94.31 87 SER A C 1
ATOM 674 O O . SER A 1 87 ? 10.467 -5.455 8.058 1.00 94.31 87 SER A O 1
ATOM 676 N N . ASP A 1 88 ? 9.525 -6.623 6.364 1.00 93.94 88 ASP A N 1
ATOM 677 C CA . ASP A 1 88 ? 10.763 -7.023 5.684 1.00 93.94 88 ASP A CA 1
ATOM 678 C C . ASP A 1 88 ? 11.780 -7.653 6.649 1.00 93.94 88 ASP A C 1
ATOM 680 O O . ASP A 1 88 ? 12.948 -7.280 6.746 1.00 93.94 88 ASP A O 1
ATOM 684 N N . VAL A 1 89 ? 11.269 -8.582 7.461 1.00 91.62 89 VAL A N 1
ATOM 685 C CA . VAL A 1 89 ? 12.027 -9.191 8.552 1.00 91.62 89 VAL A CA 1
ATOM 686 C C . VAL A 1 89 ? 13.003 -10.204 7.959 1.00 91.62 89 VAL A C 1
ATOM 688 O O . VAL A 1 89 ? 12.596 -11.089 7.206 1.00 91.62 89 VAL A O 1
ATOM 691 N N . HIS A 1 90 ? 14.283 -10.060 8.288 1.00 90.94 90 HIS A N 1
ATOM 692 C CA . HIS A 1 90 ? 15.348 -10.947 7.809 1.00 90.94 90 HIS A CA 1
ATOM 693 C C . HIS A 1 90 ? 15.823 -11.919 8.897 1.00 90.94 90 HIS A C 1
ATOM 695 O O . HIS A 1 90 ? 16.388 -12.963 8.580 1.00 90.94 90 HIS A O 1
ATOM 701 N N . GLU A 1 91 ? 15.537 -11.602 10.162 1.00 84.81 91 GLU A N 1
ATOM 702 C CA . GLU A 1 91 ? 15.921 -12.380 11.337 1.00 84.81 91 GLU A CA 1
ATOM 703 C C . GLU A 1 91 ? 14.689 -12.797 12.162 1.00 84.81 91 GLU A C 1
ATOM 705 O O . GLU A 1 91 ? 13.539 -12.755 11.709 1.00 84.81 91 GLU A O 1
ATOM 710 N N . LEU A 1 92 ? 14.900 -13.244 13.401 1.00 84.88 92 LEU A N 1
ATOM 711 C CA . LEU A 1 92 ? 13.797 -13.492 14.321 1.00 84.88 92 LEU A CA 1
ATOM 712 C C . LEU A 1 92 ? 13.064 -12.185 14.619 1.00 84.88 92 LEU A C 1
ATOM 714 O O . LEU A 1 92 ? 13.645 -11.236 15.137 1.00 84.88 92 LEU A O 1
ATOM 718 N N . ILE A 1 93 ? 11.749 -12.185 14.397 1.00 83.75 93 ILE A N 1
ATOM 719 C CA . ILE A 1 93 ? 10.896 -11.017 14.653 1.00 83.75 93 ILE A CA 1
ATOM 720 C C . ILE A 1 93 ? 11.038 -10.453 16.069 1.00 83.75 93 ILE A C 1
ATOM 722 O O . ILE A 1 93 ? 10.870 -9.256 16.273 1.00 83.75 93 ILE A O 1
ATOM 726 N N . ALA A 1 94 ? 11.344 -11.322 17.037 1.00 80.25 94 ALA A N 1
ATOM 727 C CA . ALA A 1 94 ? 11.554 -10.923 18.415 1.00 80.25 94 ALA A CA 1
ATOM 728 C C . ALA A 1 94 ? 12.730 -9.952 18.544 1.00 80.25 94 ALA A C 1
ATOM 730 O O . ALA A 1 94 ? 12.610 -9.030 19.328 1.00 80.25 94 ALA A O 1
ATOM 731 N N . TRP A 1 95 ? 13.806 -10.121 17.768 1.00 81.25 95 TRP A N 1
ATOM 732 C CA . TRP A 1 95 ? 15.011 -9.287 17.834 1.00 81.25 95 TRP A CA 1
ATOM 733 C C . TRP A 1 95 ? 14.822 -7.932 17.148 1.00 81.25 95 TRP A C 1
ATOM 735 O O . TRP A 1 95 ? 15.219 -6.907 17.693 1.00 81.25 95 TRP A O 1
ATOM 745 N N . ASP A 1 96 ? 14.170 -7.912 15.982 1.00 77.25 96 ASP A N 1
ATOM 746 C CA . ASP A 1 96 ? 13.968 -6.677 15.208 1.00 77.25 96 ASP A CA 1
ATOM 747 C C . ASP A 1 96 ? 12.928 -5.735 15.844 1.00 77.25 96 ASP A C 1
ATOM 749 O O . ASP A 1 96 ? 12.924 -4.530 15.583 1.00 77.25 96 ASP A O 1
ATOM 753 N N . TYR A 1 97 ? 12.039 -6.276 16.686 1.00 80.12 97 TYR A N 1
ATOM 754 C CA . TYR A 1 97 ? 10.888 -5.557 17.235 1.00 80.12 97 TYR A CA 1
ATOM 755 C C . TYR A 1 97 ? 10.707 -5.749 18.749 1.00 80.12 97 TYR A C 1
ATOM 757 O O . TYR A 1 97 ? 9.575 -5.759 19.234 1.00 80.12 97 TYR A O 1
ATOM 765 N N . GLU A 1 98 ? 11.791 -5.876 19.524 1.00 78.06 98 GLU A N 1
ATOM 766 C CA . GLU A 1 98 ? 11.713 -5.939 20.994 1.00 78.06 98 GLU A CA 1
ATOM 767 C C . GLU A 1 98 ? 10.934 -4.733 21.559 1.00 78.06 98 GLU A C 1
ATOM 769 O O . GLU A 1 98 ? 11.413 -3.601 21.577 1.00 78.06 98 GLU A O 1
ATOM 774 N N . GLY A 1 99 ? 9.692 -4.969 21.998 1.00 75.06 99 GLY A N 1
ATOM 775 C CA . GLY A 1 99 ? 8.807 -3.929 22.534 1.00 75.06 99 GLY A CA 1
ATOM 776 C C . GLY A 1 99 ? 8.176 -2.991 21.494 1.00 75.06 99 GLY A C 1
ATOM 777 O O . GLY A 1 99 ? 7.574 -1.993 21.885 1.00 75.06 99 GLY A O 1
ATOM 778 N N . ARG A 1 100 ? 8.279 -3.294 20.193 1.00 76.31 100 ARG A N 1
ATOM 779 C CA . ARG A 1 100 ? 7.689 -2.512 19.091 1.00 76.31 100 ARG A CA 1
ATOM 780 C C . ARG A 1 100 ? 6.774 -3.364 18.219 1.00 76.31 100 ARG A C 1
ATOM 782 O O . ARG A 1 100 ? 6.858 -4.588 18.215 1.00 76.31 100 ARG A O 1
ATOM 789 N N . PHE A 1 101 ? 5.897 -2.717 17.456 1.00 83.06 101 PHE A N 1
ATOM 790 C CA . PHE A 1 101 ? 5.021 -3.418 16.518 1.00 83.06 101 PHE A CA 1
ATOM 791 C C . PHE A 1 101 ? 5.562 -3.289 15.102 1.00 83.06 101 PHE A C 1
ATOM 793 O O . PHE A 1 101 ? 5.729 -2.182 14.588 1.00 83.06 101 PHE A O 1
ATOM 800 N N . ARG A 1 102 ? 5.791 -4.437 14.453 1.00 89.44 102 ARG A N 1
ATOM 801 C CA . ARG A 1 102 ? 6.123 -4.458 13.029 1.00 89.44 102 ARG A CA 1
ATOM 802 C C . ARG A 1 102 ? 5.040 -3.768 12.196 1.00 89.44 102 ARG A C 1
ATOM 804 O O . ARG A 1 102 ? 3.862 -3.899 12.539 1.00 89.44 102 ARG A O 1
ATOM 811 N N . PRO A 1 103 ? 5.399 -3.122 11.075 1.00 93.81 103 PRO A N 1
ATOM 812 C CA . PRO A 1 103 ? 4.406 -2.652 10.136 1.00 93.81 103 PRO A CA 1
ATOM 813 C C . PRO A 1 103 ? 3.609 -3.841 9.620 1.00 93.81 103 PRO A C 1
ATOM 815 O O . PRO A 1 103 ? 4.165 -4.851 9.174 1.00 93.81 103 PRO A O 1
ATOM 818 N N . VAL A 1 104 ? 2.294 -3.709 9.680 1.00 96.50 104 VAL A N 1
ATOM 819 C CA . VAL A 1 104 ? 1.364 -4.635 9.046 1.00 96.50 104 VAL A CA 1
ATOM 820 C C . VAL A 1 104 ? 0.383 -3.855 8.190 1.00 96.50 104 VAL A C 1
ATOM 822 O O . VAL A 1 104 ? 0.007 -2.729 8.513 1.00 96.50 104 VAL A O 1
ATOM 825 N N . THR A 1 105 ? -0.061 -4.481 7.105 1.00 98.50 105 THR A N 1
ATOM 826 C CA . THR A 1 105 ? -1.185 -3.984 6.312 1.00 98.50 105 THR A CA 1
ATOM 827 C C . THR A 1 105 ? -2.459 -4.666 6.795 1.00 98.50 105 THR A C 1
ATOM 829 O O . THR A 1 105 ? -2.642 -5.868 6.600 1.00 98.50 105 THR A O 1
ATOM 832 N N . LEU A 1 106 ? -3.348 -3.905 7.425 1.00 97.94 106 LEU A N 1
ATOM 833 C CA . LEU A 1 106 ? -4.722 -4.311 7.685 1.00 97.94 106 LEU A CA 1
ATOM 834 C C . LEU A 1 106 ? -5.498 -4.205 6.368 1.00 97.94 106 LEU A C 1
ATOM 836 O O . LEU A 1 106 ? -5.712 -3.111 5.845 1.00 97.94 106 LEU A O 1
ATOM 840 N N . VAL A 1 107 ? -5.897 -5.349 5.818 1.00 98.38 107 VAL A N 1
ATOM 841 C CA . VAL A 1 107 ? -6.710 -5.418 4.599 1.00 98.38 107 VAL A CA 1
ATOM 842 C C . VAL A 1 107 ? -8.175 -5.530 5.004 1.00 98.38 107 VAL A C 1
ATOM 844 O O . VAL A 1 107 ? -8.573 -6.519 5.619 1.00 98.38 107 VAL A O 1
ATOM 847 N N . LEU A 1 108 ? -8.981 -4.522 4.665 1.00 98.00 108 LEU A N 1
ATOM 848 C CA . LEU A 1 108 ? -10.394 -4.446 5.045 1.00 98.00 108 LEU A CA 1
ATOM 849 C C . LEU A 1 108 ? -11.255 -5.269 4.071 1.00 98.00 108 LEU A C 1
ATOM 851 O O . LEU A 1 108 ? -12.014 -4.722 3.270 1.00 98.00 108 LEU A O 1
ATOM 855 N N . ALA A 1 109 ? -11.081 -6.590 4.104 1.00 97.75 109 ALA A N 1
ATOM 856 C CA . ALA A 1 109 ? -11.811 -7.552 3.282 1.00 97.75 109 ALA A CA 1
ATOM 857 C C . ALA A 1 109 ? -13.180 -7.918 3.886 1.00 97.75 109 ALA A C 1
ATOM 859 O O . ALA A 1 109 ? -13.387 -7.829 5.092 1.00 97.75 109 ALA A O 1
ATOM 860 N N . GLU A 1 110 ? -14.111 -8.363 3.039 1.00 95.75 110 GLU A N 1
ATOM 861 C CA . GLU A 1 110 ? -15.449 -8.818 3.468 1.00 95.75 110 GLU A CA 1
ATOM 862 C C . GLU A 1 110 ? -15.422 -10.153 4.222 1.00 95.75 110 GLU A C 1
ATOM 864 O O . GLU A 1 110 ? -16.289 -10.412 5.053 1.00 95.75 110 GLU A O 1
ATOM 869 N N . ASP A 1 111 ? -14.429 -10.999 3.946 1.00 96.81 111 ASP A N 1
ATOM 870 C CA . ASP A 1 111 ? -14.226 -12.273 4.622 1.00 96.81 111 ASP A CA 1
ATOM 871 C C . ASP A 1 111 ? -12.736 -12.653 4.671 1.00 96.81 111 ASP A C 1
ATOM 873 O O . ASP A 1 111 ? -11.867 -12.018 4.065 1.00 96.81 111 ASP A O 1
ATOM 877 N N . ARG A 1 112 ? -12.420 -13.710 5.427 1.00 96.62 112 ARG A N 1
ATOM 878 C CA . ARG A 1 112 ? -11.049 -14.209 5.609 1.00 96.62 112 ARG A CA 1
ATOM 879 C C . ARG A 1 112 ? -10.676 -15.237 4.535 1.00 96.62 112 ARG A C 1
ATOM 881 O O . ARG A 1 112 ? -10.253 -16.347 4.857 1.00 96.62 112 ARG A O 1
ATOM 888 N N . THR A 1 113 ? -10.831 -14.877 3.262 1.00 98.19 113 THR A N 1
ATOM 889 C CA . THR A 1 113 ? -10.412 -15.712 2.124 1.00 98.19 113 THR A CA 1
ATOM 890 C C . THR A 1 113 ? -9.316 -15.038 1.293 1.00 98.19 113 THR A C 1
ATOM 892 O O . THR A 1 113 ? -9.288 -13.809 1.190 1.00 98.19 113 THR A O 1
ATOM 895 N N . PRO A 1 114 ? -8.418 -15.803 0.637 1.00 97.44 114 PRO A N 1
ATOM 896 C CA . PRO A 1 114 ? -7.423 -15.224 -0.268 1.00 97.44 114 PRO A CA 1
ATOM 897 C C . PRO A 1 114 ? -8.044 -14.368 -1.382 1.00 97.44 114 PRO A C 1
ATOM 899 O O . PRO A 1 114 ? -7.492 -13.333 -1.746 1.00 97.44 114 PRO A O 1
ATOM 902 N N . ALA A 1 115 ? -9.213 -14.769 -1.892 1.00 97.75 115 ALA A N 1
ATOM 903 C CA . ALA A 1 115 ? -9.923 -14.044 -2.940 1.00 97.75 115 ALA A CA 1
ATOM 904 C C . ALA A 1 115 ? -10.445 -12.681 -2.456 1.00 97.75 115 ALA A C 1
ATOM 906 O O . ALA A 1 115 ? -10.260 -11.682 -3.152 1.00 97.75 115 ALA A O 1
ATOM 907 N N . ALA A 1 116 ? -11.048 -12.608 -1.264 1.00 98.44 116 ALA A N 1
ATOM 908 C CA . ALA A 1 116 ? -11.518 -11.336 -0.718 1.00 98.44 116 ALA A CA 1
ATOM 909 C C . ALA A 1 116 ? -10.366 -10.413 -0.310 1.00 98.44 116 ALA A C 1
ATOM 911 O O . ALA A 1 116 ? -10.444 -9.211 -0.554 1.00 98.44 116 ALA A O 1
ATOM 912 N N . VAL A 1 117 ? -9.274 -10.961 0.236 1.00 98.25 117 VAL A N 1
ATOM 913 C CA . VAL A 1 117 ? -8.051 -10.189 0.518 1.00 98.25 117 VAL A CA 1
ATOM 914 C C . VAL A 1 117 ? -7.494 -9.592 -0.771 1.00 98.25 117 VAL A C 1
ATOM 916 O O . VAL A 1 117 ? -7.236 -8.393 -0.829 1.00 98.25 117 VAL A O 1
ATOM 919 N N . LYS A 1 118 ? -7.369 -10.397 -1.833 1.00 98.25 118 LYS A N 1
ATOM 920 C CA . LYS A 1 118 ? -6.910 -9.927 -3.144 1.00 98.25 118 LYS A CA 1
ATOM 921 C C . LYS A 1 118 ? -7.820 -8.833 -3.706 1.00 98.25 118 LYS A C 1
ATOM 923 O O . LYS A 1 118 ? -7.320 -7.789 -4.113 1.00 98.25 118 LYS A O 1
ATOM 928 N N . ARG A 1 119 ? -9.144 -9.030 -3.675 1.00 98.50 119 ARG A N 1
ATOM 929 C CA . ARG A 1 119 ? -10.125 -8.016 -4.099 1.00 98.50 119 ARG A CA 1
ATOM 930 C C . ARG A 1 119 ? -9.944 -6.706 -3.328 1.00 98.50 119 ARG A C 1
ATOM 932 O O . ARG A 1 119 ? -9.806 -5.655 -3.944 1.00 98.50 119 ARG A O 1
ATOM 939 N N . ALA A 1 120 ? -9.860 -6.771 -2.001 1.00 98.50 120 ALA A N 1
ATOM 940 C CA . ALA A 1 120 ? -9.668 -5.598 -1.151 1.00 98.50 120 ALA A CA 1
ATOM 941 C C . ALA A 1 120 ? -8.330 -4.877 -1.415 1.00 98.50 120 ALA A C 1
ATOM 943 O O . ALA A 1 120 ? -8.290 -3.646 -1.395 1.00 98.50 120 ALA A O 1
ATOM 944 N N . LEU A 1 121 ? -7.253 -5.610 -1.726 1.00 98.50 121 LEU A N 1
ATOM 945 C CA . LEU A 1 121 ? -5.971 -5.027 -2.142 1.00 98.50 121 LEU A CA 1
ATOM 946 C C . LEU A 1 121 ? -6.098 -4.250 -3.461 1.00 98.50 121 LEU A C 1
ATOM 948 O O . LEU A 1 121 ? -5.674 -3.095 -3.525 1.00 98.50 121 LEU A O 1
ATOM 952 N N . TYR A 1 122 ? -6.737 -4.825 -4.486 1.00 98.31 122 TYR A N 1
ATOM 953 C CA . TYR A 1 122 ? -7.000 -4.123 -5.754 1.00 98.31 122 TYR A CA 1
ATOM 954 C C . TYR A 1 122 ? -7.962 -2.943 -5.603 1.00 98.31 122 TYR A C 1
ATOM 956 O O . TYR A 1 122 ? -7.881 -1.979 -6.362 1.00 98.31 122 TYR A O 1
ATOM 964 N N . GLU A 1 123 ? -8.854 -2.984 -4.616 1.00 98.31 123 GLU A N 1
ATOM 965 C CA . GLU A 1 123 ? -9.731 -1.868 -4.255 1.00 98.31 123 GLU A CA 1
ATOM 966 C C . GLU A 1 123 ? -9.034 -0.818 -3.378 1.00 98.31 123 GLU A C 1
ATOM 968 O O . GLU A 1 123 ? -9.590 0.261 -3.183 1.00 98.31 123 GLU A O 1
ATOM 973 N N . ARG A 1 124 ? -7.797 -1.086 -2.930 1.00 98.56 124 ARG A N 1
ATOM 974 C CA . ARG A 1 124 ? -6.969 -0.233 -2.054 1.00 98.56 124 ARG A CA 1
ATOM 975 C C . ARG A 1 124 ? -7.569 -0.023 -0.661 1.00 98.56 124 ARG A C 1
ATOM 977 O O . ARG A 1 124 ? -7.264 0.970 -0.002 1.00 98.56 124 ARG A O 1
ATOM 984 N N . ARG A 1 125 ? -8.376 -0.980 -0.195 1.00 98.56 125 ARG A N 1
ATOM 985 C CA . ARG A 1 125 ? -8.993 -0.992 1.138 1.00 98.56 125 ARG A CA 1
ATOM 986 C C . ARG A 1 125 ? -7.984 -1.418 2.208 1.00 98.56 125 ARG A C 1
ATOM 988 O O . ARG A 1 125 ? -8.075 -2.504 2.782 1.00 98.56 125 ARG A O 1
ATOM 995 N N . THR A 1 126 ? -6.980 -0.576 2.433 1.00 98.75 126 THR A N 1
ATOM 996 C CA . THR A 1 126 ? -5.815 -0.872 3.278 1.00 98.75 126 THR A CA 1
ATOM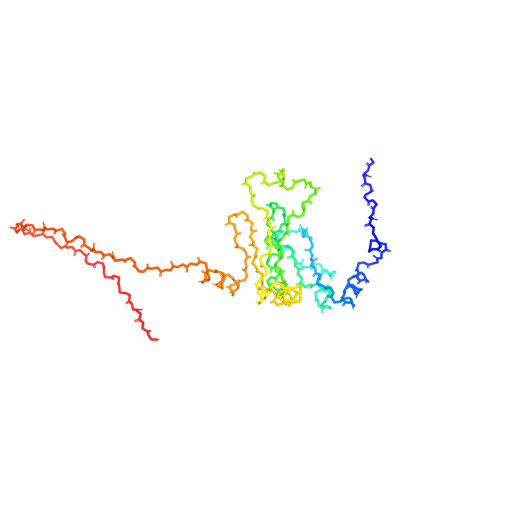 997 C C . THR A 1 126 ? -5.605 0.190 4.353 1.00 98.75 126 THR A C 1
ATOM 999 O O . THR A 1 126 ? -5.605 1.385 4.049 1.00 98.75 126 THR A O 1
ATOM 1002 N N . VAL A 1 127 ? -5.329 -0.250 5.582 1.00 98.56 127 VAL A N 1
ATOM 1003 C CA . VAL A 1 127 ? -4.802 0.585 6.671 1.00 98.56 127 VAL A CA 1
ATOM 1004 C C . VAL A 1 127 ? -3.473 0.006 7.121 1.00 98.56 127 VAL A C 1
ATOM 1006 O O . VAL A 1 127 ? -3.377 -1.176 7.427 1.00 98.56 127 VAL A O 1
ATOM 1009 N N . ILE A 1 128 ? -2.438 0.824 7.187 1.00 98.19 128 ILE A N 1
ATOM 1010 C CA . ILE A 1 128 ? -1.141 0.403 7.705 1.00 98.19 128 ILE A CA 1
ATOM 1011 C C . ILE A 1 128 ? -1.096 0.716 9.185 1.00 98.19 128 ILE A C 1
ATOM 1013 O O . ILE A 1 128 ? -1.414 1.834 9.587 1.00 98.19 128 ILE A O 1
ATOM 1017 N N . TRP A 1 129 ? -0.659 -0.255 9.974 1.00 96.00 129 TRP A N 1
ATOM 1018 C CA . TRP A 1 129 ? -0.362 -0.069 11.383 1.00 96.00 129 TRP A CA 1
ATOM 1019 C C . TRP A 1 129 ? 1.132 -0.263 11.607 1.00 96.00 129 TRP A C 1
ATOM 1021 O O . TRP A 1 129 ? 1.655 -1.347 11.356 1.00 96.00 129 TRP A O 1
ATOM 1031 N N . GLN A 1 130 ? 1.809 0.794 12.053 1.00 92.00 130 GLN A N 1
ATOM 1032 C CA . GLN A 1 130 ? 3.223 0.791 12.413 1.00 92.00 130 GLN A CA 1
ATOM 1033 C C . GLN A 1 130 ? 3.398 1.533 13.740 1.00 92.00 130 GLN A C 1
ATOM 1035 O O . GLN A 1 130 ? 3.137 2.732 13.805 1.00 92.00 130 GLN A O 1
ATOM 1040 N N . ASP A 1 131 ? 3.873 0.842 14.778 1.00 88.19 131 ASP A N 1
ATOM 1041 C CA . ASP A 1 131 ? 3.992 1.387 16.138 1.00 88.19 131 ASP A CA 1
ATOM 1042 C C . ASP A 1 131 ? 2.689 2.088 16.600 1.00 88.19 131 ASP A C 1
ATOM 1044 O O . ASP A 1 131 ? 1.646 1.445 16.728 1.00 88.19 131 ASP A O 1
ATOM 1048 N N . GLU A 1 132 ? 2.731 3.402 16.828 1.00 89.31 132 GLU A N 1
ATOM 1049 C CA . GLU A 1 132 ? 1.596 4.237 17.250 1.00 89.31 132 GLU A CA 1
ATOM 1050 C C . GLU A 1 132 ? 0.866 4.908 16.070 1.00 89.31 132 GLU A C 1
ATOM 1052 O O . GLU A 1 132 ? -0.059 5.695 16.266 1.00 89.31 132 GLU A O 1
ATOM 1057 N N . LEU A 1 133 ? 1.281 4.626 14.831 1.00 92.50 133 LEU A N 1
ATOM 1058 C CA . LEU A 1 133 ? 0.744 5.247 13.625 1.00 92.50 133 LEU A CA 1
ATOM 1059 C C . LEU A 1 133 ? -0.224 4.314 12.898 1.00 92.50 133 LEU A C 1
ATOM 1061 O O . LEU A 1 133 ? 0.101 3.172 12.565 1.00 92.50 133 LEU A O 1
ATOM 1065 N N . LEU A 1 134 ? -1.392 4.866 12.571 1.00 96.69 134 LEU A N 1
ATOM 1066 C CA . LEU A 1 134 ? -2.306 4.328 11.572 1.00 96.69 134 LEU A CA 1
ATOM 1067 C C . LEU A 1 134 ? -2.241 5.213 10.325 1.00 96.69 134 LEU A C 1
ATOM 1069 O O . LEU A 1 134 ? -2.437 6.427 10.405 1.00 96.69 134 LEU A O 1
ATOM 1073 N N . ILE A 1 135 ? -1.958 4.615 9.171 1.00 97.75 135 ILE A N 1
ATOM 1074 C CA . ILE A 1 135 ? -1.783 5.325 7.899 1.00 97.75 135 ILE A CA 1
ATOM 1075 C C . ILE A 1 135 ? -2.763 4.740 6.888 1.00 97.75 135 ILE A C 1
ATOM 1077 O O . ILE A 1 135 ? -2.684 3.562 6.543 1.00 97.75 135 ILE A O 1
ATOM 1081 N N . ALA A 1 136 ? -3.695 5.558 6.409 1.00 98.06 136 ALA A N 1
ATOM 1082 C CA . ALA A 1 136 ? -4.706 5.143 5.445 1.00 98.06 136 ALA A CA 1
ATOM 1083 C C . ALA A 1 136 ? -5.251 6.333 4.652 1.00 98.06 136 ALA A C 1
ATOM 1085 O O . ALA A 1 136 ? -5.035 7.495 5.005 1.00 98.06 136 ALA A O 1
ATOM 1086 N N . ARG A 1 137 ? -6.014 6.026 3.603 1.00 98.38 137 ARG A N 1
ATOM 1087 C CA . ARG A 1 137 ? -6.932 6.979 2.973 1.00 98.38 137 ARG A CA 1
ATOM 1088 C C . ARG A 1 137 ? -8.100 7.270 3.928 1.00 98.38 137 ARG A C 1
ATOM 1090 O O . ARG A 1 137 ? -8.382 6.502 4.847 1.00 98.38 137 ARG A O 1
ATOM 1097 N N . THR A 1 138 ? -8.772 8.404 3.724 1.00 98.06 138 THR A N 1
ATOM 1098 C CA . THR A 1 138 ? -9.824 8.882 4.636 1.00 98.06 138 THR A CA 1
ATOM 1099 C C . THR A 1 138 ? -10.955 7.873 4.811 1.00 98.06 138 THR A C 1
ATOM 1101 O O . THR A 1 138 ? -11.371 7.654 5.940 1.00 98.06 138 THR A O 1
ATOM 1104 N N . ALA A 1 139 ? -11.423 7.233 3.736 1.00 97.69 139 ALA A N 1
ATOM 1105 C CA . ALA A 1 139 ? -12.542 6.294 3.809 1.00 97.69 139 ALA A CA 1
ATOM 1106 C C . ALA A 1 139 ? -12.219 5.078 4.698 1.00 97.69 139 ALA A C 1
ATOM 1108 O O . ALA A 1 139 ? -12.995 4.723 5.581 1.00 97.69 139 ALA A O 1
ATOM 1109 N N . GLU A 1 140 ? -11.042 4.485 4.512 1.00 98.19 140 GLU A N 1
ATOM 1110 C CA . GLU A 1 140 ? -10.559 3.327 5.262 1.00 98.19 140 GLU A CA 1
ATOM 1111 C C . GLU A 1 140 ? -10.261 3.687 6.722 1.00 98.19 140 GLU A C 1
ATOM 1113 O O . GLU A 1 140 ? -10.579 2.911 7.623 1.00 98.19 140 GLU A O 1
ATOM 1118 N N . MET A 1 141 ? -9.701 4.878 6.969 1.00 98.12 141 MET A N 1
ATOM 1119 C CA . MET A 1 141 ? -9.497 5.38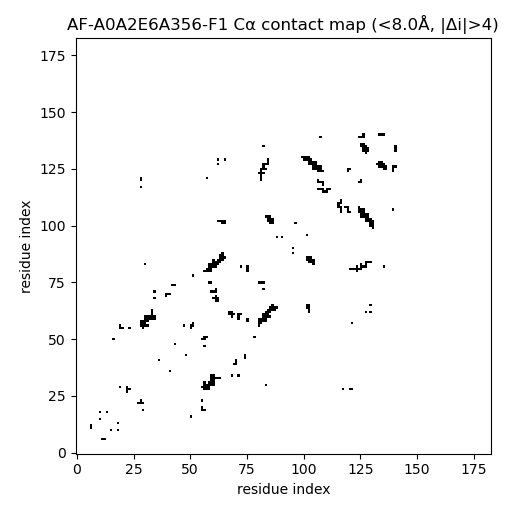3 8.328 1.00 98.12 141 MET A CA 1
ATOM 1120 C C . MET A 1 141 ? -10.831 5.589 9.049 1.00 98.12 141 MET A C 1
ATOM 1122 O O . MET A 1 141 ? -10.984 5.149 10.184 1.00 98.12 141 MET A O 1
ATOM 1126 N N . THR A 1 142 ? -11.806 6.227 8.398 1.00 97.62 142 THR A N 1
ATOM 1127 C CA . THR A 1 142 ? -13.140 6.437 8.970 1.00 97.62 142 THR A CA 1
ATOM 1128 C C . THR A 1 142 ? -13.796 5.107 9.319 1.00 97.62 142 THR A C 1
ATOM 1130 O O . THR A 1 142 ? -14.219 4.935 10.459 1.00 97.62 142 THR A O 1
ATOM 1133 N N . ALA A 1 143 ? -13.788 4.139 8.396 1.00 96.25 143 ALA A N 1
ATOM 1134 C CA . ALA A 1 143 ? -14.347 2.812 8.641 1.00 96.25 143 ALA A CA 1
ATOM 1135 C C . ALA A 1 143 ? -13.690 2.114 9.847 1.00 96.25 143 ALA A C 1
ATOM 1137 O O . ALA A 1 143 ? -14.381 1.519 10.674 1.00 96.25 143 ALA A O 1
ATOM 1138 N N . LEU A 1 144 ? -12.362 2.216 9.984 1.00 96.94 144 LEU A N 1
ATOM 1139 C CA . LEU A 1 144 ? -11.647 1.652 11.128 1.00 96.94 144 LEU A CA 1
ATOM 1140 C C . LEU A 1 144 ? -12.036 2.341 12.443 1.00 96.94 144 LEU A C 1
ATOM 1142 O O . LEU A 1 144 ? -12.287 1.658 13.437 1.00 96.94 144 LEU A O 1
ATOM 1146 N N . LEU A 1 145 ? -12.085 3.675 12.466 1.00 96.62 145 LEU A N 1
ATOM 1147 C CA . LEU A 1 145 ? -12.403 4.446 13.670 1.00 96.62 145 LEU A CA 1
ATOM 1148 C C . LEU A 1 145 ? -13.841 4.207 14.136 1.00 96.62 145 LEU A C 1
ATOM 1150 O O . LEU A 1 145 ? -14.055 3.975 15.323 1.00 96.62 145 LEU A O 1
ATOM 1154 N N . GLU A 1 146 ? -14.807 4.208 13.217 1.00 95.12 146 GLU A N 1
ATOM 1155 C CA . GLU A 1 146 ? -16.216 3.926 13.519 1.00 95.12 146 GLU A CA 1
ATOM 1156 C C . GLU A 1 146 ? -16.412 2.519 14.092 1.00 95.12 146 GLU A C 1
ATOM 1158 O O . GLU A 1 146 ? -17.202 2.332 15.015 1.00 95.12 146 GLU A O 1
ATOM 1163 N N . ALA A 1 147 ? -15.660 1.535 13.593 1.00 94.62 147 ALA A N 1
ATOM 1164 C CA . ALA A 1 147 ? -15.699 0.172 14.112 1.00 94.62 147 ALA A CA 1
ATOM 1165 C C . ALA A 1 147 ? -14.978 0.009 15.464 1.00 94.62 147 ALA A C 1
ATOM 1167 O O . ALA A 1 147 ? -15.284 -0.919 16.212 1.00 94.62 147 ALA A O 1
ATOM 1168 N N . SER A 1 148 ? -14.010 0.878 15.774 1.00 95.69 148 SER A N 1
ATOM 1169 C CA . SER A 1 148 ? -13.129 0.729 16.943 1.00 95.69 148 SER A CA 1
ATOM 1170 C C . SER A 1 148 ? -13.543 1.579 18.146 1.00 95.69 148 SER A C 1
ATOM 1172 O O . SER A 1 148 ? -13.166 1.262 19.275 1.00 95.69 148 SER A O 1
ATOM 1174 N N . LEU A 1 149 ? -14.280 2.672 17.935 1.00 95.00 149 LEU A N 1
ATOM 1175 C CA . LEU A 1 149 ? -14.607 3.641 18.980 1.00 95.00 149 LEU A CA 1
ATOM 1176 C C . LEU A 1 149 ? -16.079 3.562 19.387 1.00 95.00 149 LEU A C 1
ATOM 1178 O O . LEU A 1 149 ? -16.982 3.690 18.567 1.00 95.00 149 LEU A O 1
ATOM 1182 N N . VAL A 1 150 ? -16.322 3.455 20.694 1.00 91.75 150 VAL A N 1
ATOM 1183 C CA . VAL A 1 150 ? -17.660 3.599 21.279 1.00 91.75 150 VAL A CA 1
ATOM 1184 C C . VAL A 1 150 ? -17.744 4.951 21.970 1.00 91.75 150 VAL A C 1
ATOM 1186 O O . VAL A 1 150 ? -17.076 5.193 22.975 1.00 91.75 150 VAL A O 1
ATOM 1189 N N . VAL A 1 151 ? -18.581 5.842 21.443 1.00 89.00 151 VAL A N 1
ATOM 1190 C CA . VAL A 1 151 ? -18.813 7.160 22.041 1.00 89.00 151 VAL A CA 1
ATOM 1191 C C . VAL A 1 151 ? -20.060 7.103 22.916 1.00 89.00 151 VAL A C 1
ATOM 1193 O O . VAL A 1 151 ? -21.178 6.974 22.425 1.00 89.00 151 VAL A O 1
ATOM 1196 N N . SER A 1 152 ? -19.877 7.232 24.229 1.00 88.44 152 SER A N 1
ATOM 1197 C CA . SER A 1 152 ? -20.976 7.362 25.189 1.00 88.44 152 SER A CA 1
ATOM 1198 C C . SER A 1 152 ? -21.090 8.796 25.696 1.00 88.44 152 SER A C 1
ATOM 1200 O O . SER A 1 152 ? -20.086 9.417 26.048 1.00 88.44 152 SER A O 1
ATOM 1202 N N . LYS A 1 153 ? -22.317 9.313 25.809 1.00 85.25 153 LYS A N 1
ATOM 1203 C CA . LYS A 1 153 ? -22.573 10.615 26.433 1.00 85.25 153 LYS A CA 1
ATOM 1204 C C . LYS A 1 153 ? -22.222 10.555 27.921 1.00 85.25 153 LYS A C 1
ATOM 1206 O O . LYS A 1 153 ? -22.880 9.844 28.676 1.00 85.25 153 LYS A O 1
ATOM 1211 N N . SER A 1 154 ? -21.246 11.343 28.358 1.00 81.00 154 SER A N 1
ATOM 1212 C CA . SER A 1 154 ? -21.050 11.626 29.779 1.00 81.00 154 SER A CA 1
ATOM 1213 C C . SER A 1 154 ? -21.924 12.816 30.185 1.00 81.00 154 SER A C 1
ATOM 1215 O O . SER A 1 154 ? -22.003 13.835 29.495 1.00 81.00 154 SER A O 1
ATOM 1217 N N . GLY A 1 155 ? -22.665 12.668 31.283 1.00 78.25 155 GLY A N 1
ATOM 1218 C CA . GLY A 1 155 ? -23.445 13.760 31.854 1.00 78.25 155 GLY A CA 1
ATOM 1219 C C . GLY A 1 155 ? -22.511 14.751 32.535 1.00 78.25 155 GLY A C 1
ATOM 1220 O O . GLY A 1 155 ? -21.868 14.408 33.522 1.00 78.25 155 GLY A O 1
ATOM 1221 N N . TRP A 1 156 ? -22.441 15.981 32.033 1.00 73.38 156 TRP A N 1
ATOM 1222 C CA . TRP A 1 156 ? -21.846 17.072 32.793 1.00 73.38 156 TRP A CA 1
ATOM 1223 C C . TRP A 1 156 ? -22.919 17.650 33.715 1.00 73.38 156 TRP A C 1
ATOM 1225 O O . TRP A 1 156 ? -23.794 18.394 33.276 1.00 73.38 156 TRP A O 1
ATOM 1235 N N . THR A 1 157 ? -22.892 17.278 34.993 1.00 70.12 157 THR A N 1
ATOM 1236 C CA . THR A 1 157 ? -23.642 18.013 36.015 1.00 70.12 157 THR A CA 1
ATOM 1237 C C . THR A 1 157 ? -22.787 19.187 36.459 1.00 70.12 157 THR A C 1
ATOM 1239 O O . THR A 1 157 ? -21.778 18.993 37.144 1.00 70.12 157 THR A O 1
ATOM 1242 N N . ALA A 1 158 ? -23.189 20.402 36.084 1.00 70.38 158 ALA A N 1
ATOM 1243 C CA . ALA A 1 158 ? -22.679 21.602 36.728 1.00 70.38 158 ALA A CA 1
ATOM 1244 C C . ALA A 1 158 ? -22.881 21.433 38.238 1.00 70.38 158 ALA A C 1
ATOM 1246 O O . ALA A 1 158 ? -24.011 21.244 38.691 1.00 70.38 158 ALA A O 1
ATOM 1247 N N . ARG A 1 159 ? -21.810 21.485 39.035 1.00 60.31 159 ARG A N 1
ATOM 1248 C CA . ARG A 1 159 ? -21.989 21.770 40.458 1.00 60.31 159 ARG A CA 1
ATOM 1249 C C . ARG A 1 159 ? -22.466 23.212 40.528 1.00 60.31 159 ARG A C 1
ATOM 1251 O O . ARG A 1 159 ? -21.666 24.125 40.335 1.00 60.31 159 ARG A O 1
ATOM 1258 N N . GLU A 1 160 ? -23.755 23.416 40.777 1.00 58.06 160 GLU A N 1
ATOM 1259 C CA . GLU A 1 160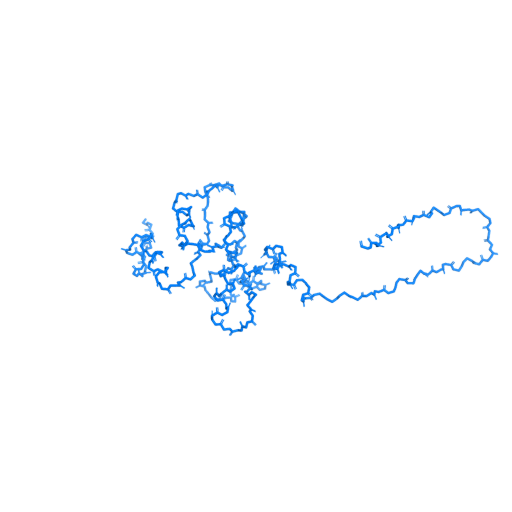 ? -24.210 24.689 41.315 1.00 58.06 160 GLU A CA 1
ATOM 1260 C C . GLU A 1 160 ? -23.430 24.901 42.612 1.00 58.06 160 GLU A C 1
ATOM 1262 O O . GLU A 1 160 ? -23.611 24.185 43.598 1.00 58.06 160 GLU A O 1
ATOM 1267 N N . ALA A 1 161 ? -22.478 25.835 42.588 1.00 55.47 161 ALA A N 1
ATOM 1268 C CA . ALA A 1 161 ? -21.903 26.345 43.814 1.00 55.47 161 ALA A CA 1
ATOM 1269 C C . ALA A 1 161 ? -23.080 26.902 44.610 1.00 55.47 161 ALA A C 1
ATOM 1271 O O . ALA A 1 161 ? -23.692 27.886 44.184 1.00 55.47 161 ALA A O 1
ATOM 1272 N N . SER A 1 162 ? -23.414 26.241 45.719 1.00 48.31 162 SER A N 1
ATOM 1273 C CA . SER A 1 162 ? -24.394 26.704 46.689 1.00 48.31 162 SER A CA 1
ATOM 1274 C C . SER A 1 162 ? -23.943 28.071 47.193 1.00 48.31 162 SER A C 1
ATOM 1276 O O . SER A 1 162 ? -23.197 28.181 48.167 1.00 48.31 162 SER A O 1
ATOM 1278 N N . HIS A 1 163 ? -24.354 29.121 46.489 1.00 46.38 163 HIS A N 1
ATOM 1279 C CA . HIS A 1 163 ? -24.284 30.478 46.980 1.00 46.38 163 HIS A CA 1
ATOM 1280 C C . HIS A 1 163 ? -25.333 30.545 48.080 1.00 46.38 163 HIS A C 1
ATOM 1282 O O . HIS A 1 163 ? -26.528 30.692 47.821 1.00 46.38 163 HIS A O 1
ATOM 1288 N N . GLY A 1 164 ? -24.876 30.370 49.322 1.00 45.12 164 GLY A N 1
ATOM 1289 C CA . GLY A 1 164 ? -25.647 30.794 50.479 1.00 45.12 164 GLY A CA 1
ATOM 1290 C C . GLY A 1 164 ? -26.085 32.249 50.268 1.00 45.12 164 GLY A C 1
ATOM 1291 O O . GLY A 1 164 ? -25.366 33.014 49.615 1.00 45.12 164 GLY A O 1
ATOM 1292 N N . PRO A 1 165 ? -27.264 32.648 50.760 1.00 46.19 165 PRO A N 1
ATOM 1293 C CA . PRO A 1 165 ? -27.816 33.963 50.482 1.00 46.19 165 PRO A CA 1
ATOM 1294 C C . PRO A 1 165 ? -27.026 35.036 51.236 1.00 46.19 165 PRO A C 1
ATOM 1296 O O . PRO A 1 165 ? -27.441 35.471 52.304 1.00 46.19 165 PRO A O 1
ATOM 1299 N N . ASN A 1 166 ? -25.877 35.466 50.707 1.00 43.12 166 ASN A N 1
ATOM 1300 C CA . ASN A 1 166 ? -25.320 36.778 51.012 1.00 43.12 166 ASN A CA 1
ATOM 1301 C C . ASN A 1 166 ? -24.171 37.186 50.084 1.00 43.12 166 ASN A C 1
ATOM 1303 O O . ASN A 1 1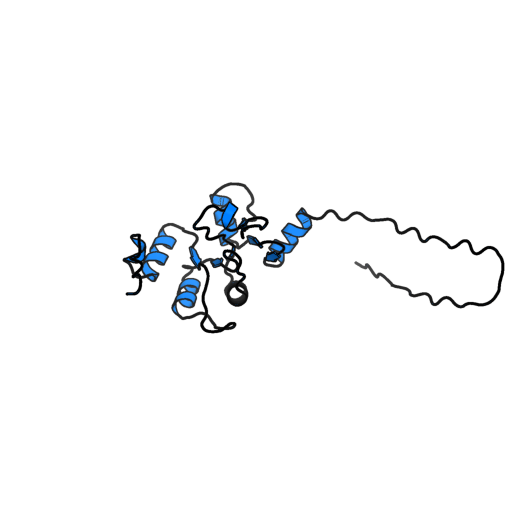66 ? -23.046 36.710 50.197 1.00 43.12 166 ASN A O 1
ATOM 1307 N N . SER A 1 167 ? -24.455 38.146 49.211 1.00 37.06 167 SER A N 1
ATOM 1308 C CA . SER A 1 167 ? -23.768 39.441 49.118 1.00 37.06 167 SER A CA 1
ATOM 1309 C C . SER A 1 167 ? -23.791 39.947 47.678 1.00 37.06 167 SER A C 1
ATOM 1311 O O . SER A 1 167 ? -23.637 39.222 46.700 1.00 37.06 167 SER A O 1
ATOM 1313 N N . LYS A 1 168 ? -24.122 41.229 47.570 1.00 48.38 168 LYS A N 1
ATOM 1314 C CA . LYS A 1 168 ? -24.292 41.972 46.330 1.00 48.38 168 LYS A CA 1
ATOM 1315 C C . LYS A 1 168 ? -22.961 42.047 45.572 1.00 48.38 168 LYS A C 1
ATOM 1317 O O . LYS A 1 168 ? -21.908 42.145 46.189 1.00 48.38 168 LYS A O 1
ATOM 1322 N N . THR A 1 169 ? -23.077 42.193 44.252 1.00 49.06 169 THR A N 1
ATOM 1323 C CA . THR A 1 169 ? -22.048 42.588 43.267 1.00 49.06 169 THR A CA 1
ATOM 1324 C C . THR A 1 169 ? -21.185 41.465 42.680 1.00 49.06 169 THR A C 1
ATOM 1326 O O . THR A 1 169 ? -20.399 40.821 43.356 1.00 49.06 169 THR A O 1
ATOM 1329 N N . GLY A 1 170 ? -21.321 41.276 41.364 1.00 36.03 170 GLY A N 1
ATOM 1330 C CA . GLY A 1 170 ? -20.452 40.422 40.559 1.00 36.03 170 GLY A CA 1
ATOM 1331 C C . GLY A 1 170 ? -21.149 39.972 39.279 1.00 36.03 170 GLY A C 1
ATOM 1332 O O . GLY A 1 170 ? -21.847 38.965 39.274 1.00 36.03 170 GLY A O 1
ATOM 1333 N N . ARG A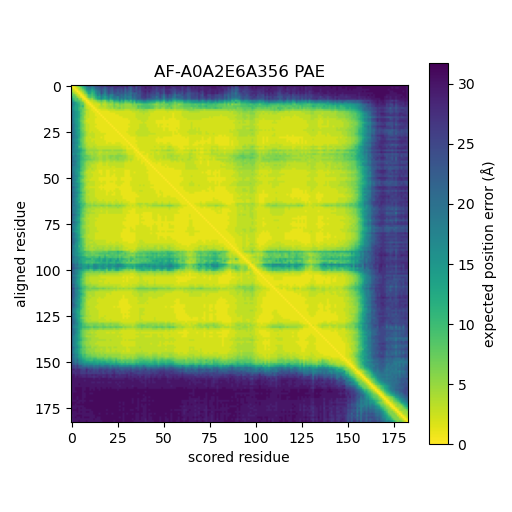 1 171 ? -20.989 40.724 38.182 1.00 43.88 171 ARG A N 1
ATOM 1334 C CA . ARG A 1 171 ? -21.312 40.210 36.842 1.00 43.88 171 ARG A CA 1
ATOM 1335 C C . ARG A 1 171 ? -20.409 39.011 36.580 1.00 43.88 171 ARG A C 1
ATOM 1337 O O . ARG A 1 171 ? -19.195 39.176 36.522 1.00 43.88 171 ARG A O 1
ATOM 1344 N N . VAL A 1 172 ? -20.999 37.842 36.374 1.00 46.31 172 VAL A N 1
ATOM 1345 C CA . VAL A 1 172 ? -20.297 36.689 35.807 1.00 46.31 172 VAL A CA 1
ATOM 1346 C C . VAL A 1 172 ? -20.497 36.760 34.288 1.00 46.31 172 VAL A C 1
ATOM 1348 O O . VAL A 1 172 ? -21.650 36.805 33.850 1.00 46.31 172 VAL A O 1
ATOM 1351 N N . PRO A 1 173 ? -19.441 36.840 33.457 1.00 43.47 173 PRO A N 1
ATOM 1352 C CA . PRO A 1 173 ? -19.615 36.848 32.013 1.00 43.47 173 PRO A CA 1
ATOM 1353 C C . PRO A 1 173 ? -20.016 35.443 31.555 1.00 43.47 173 PRO A C 1
ATOM 1355 O O . PRO A 1 173 ? -19.276 34.473 31.710 1.00 43.47 173 PRO A O 1
ATOM 1358 N N . CYS A 1 174 ? -21.226 35.349 31.013 1.00 36.88 174 CYS A 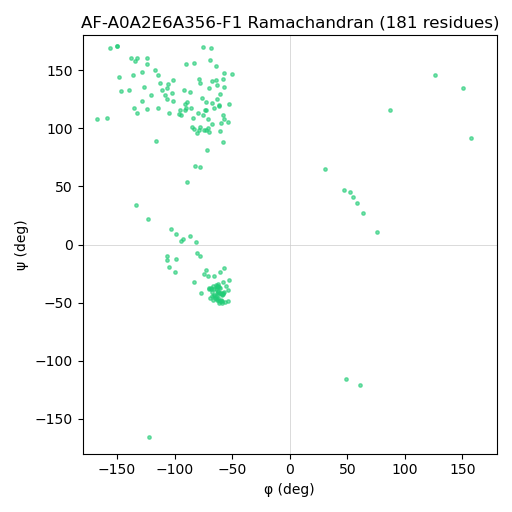N 1
ATOM 1359 C CA . CYS A 1 174 ? -21.760 34.151 30.391 1.00 36.88 174 CYS A CA 1
ATOM 1360 C C . CYS A 1 174 ? -21.022 33.926 29.061 1.00 36.88 174 CYS A C 1
ATOM 1362 O O . CYS A 1 174 ? -21.227 34.673 28.106 1.00 36.88 174 CYS A O 1
ATOM 1364 N N . TRP A 1 175 ? -20.148 32.921 28.992 1.00 33.28 175 TRP A N 1
ATOM 1365 C CA . TRP A 1 175 ? -19.663 32.400 27.714 1.00 33.28 175 TRP A CA 1
ATOM 1366 C C . TRP A 1 175 ? -20.721 31.443 27.166 1.00 33.28 175 TRP A C 1
ATOM 1368 O O . TRP A 1 175 ? -20.779 30.277 27.553 1.00 33.28 175 TRP A O 1
ATOM 1378 N N . SER A 1 176 ? -21.588 31.936 26.281 1.00 36.59 176 SER A N 1
ATOM 1379 C CA . SER A 1 176 ? -22.499 31.082 25.522 1.00 36.59 176 SER A CA 1
ATOM 1380 C C . SER A 1 176 ? -21.728 30.411 24.382 1.00 36.59 176 SER A C 1
ATOM 1382 O O . SER A 1 176 ? -21.497 31.025 23.340 1.00 36.59 176 SER A O 1
ATOM 1384 N N . TYR A 1 177 ? -21.351 29.144 24.544 1.00 38.47 177 TYR A N 1
ATOM 1385 C CA . TYR A 1 177 ? -21.095 28.290 23.386 1.00 38.47 177 TYR A CA 1
ATOM 1386 C C . TYR A 1 177 ? -22.447 27.832 22.840 1.00 38.47 177 TYR A C 1
ATOM 1388 O O . TYR A 1 177 ? -23.084 26.926 23.372 1.00 38.47 177 TYR A O 1
ATOM 1396 N N . ALA A 1 178 ? -22.913 28.516 21.798 1.00 37.34 178 ALA A N 1
ATOM 1397 C CA . ALA A 1 178 ? -24.062 28.093 21.020 1.00 37.34 178 ALA A CA 1
ATOM 1398 C C . ALA A 1 178 ? -23.649 26.918 20.122 1.00 37.34 178 ALA A C 1
ATOM 1400 O O . ALA A 1 178 ? -23.081 27.109 19.049 1.00 37.34 178 ALA A O 1
ATOM 1401 N N . THR A 1 179 ? -23.951 25.693 20.541 1.00 41.47 179 THR A N 1
ATOM 1402 C CA . THR A 1 179 ? -24.055 24.553 19.629 1.00 41.47 179 THR A CA 1
ATOM 1403 C C . THR A 1 179 ? -25.343 24.704 18.820 1.00 41.47 179 THR A C 1
ATOM 1405 O O . THR A 1 179 ? -26.432 24.374 19.283 1.00 41.47 179 THR A O 1
ATOM 1408 N N . ARG A 1 180 ? -25.240 25.211 17.586 1.00 36.59 180 ARG A N 1
ATOM 1409 C CA . ARG A 1 180 ? -26.261 24.940 16.566 1.00 36.59 180 ARG A CA 1
ATOM 1410 C C . ARG A 1 180 ? -25.950 23.587 15.942 1.00 36.59 180 ARG A C 1
ATOM 1412 O O . ARG A 1 180 ? -25.093 23.483 15.075 1.00 36.59 180 ARG A O 1
ATOM 1419 N N . VAL A 1 181 ? -26.663 22.568 16.403 1.00 42.12 181 VAL A N 1
ATOM 1420 C CA . VAL A 1 181 ? -26.961 21.382 15.599 1.00 42.12 181 VAL A CA 1
ATOM 1421 C C . VAL A 1 181 ? -28.260 21.707 14.868 1.00 42.12 181 VAL A C 1
ATOM 1423 O O . VAL A 1 181 ? -29.245 22.068 15.513 1.00 42.12 181 VAL A O 1
ATOM 1426 N N . GLY A 1 182 ? -28.256 21.654 13.540 1.00 42.97 182 GLY A N 1
ATOM 1427 C CA . GLY A 1 182 ? -29.431 21.961 12.736 1.00 42.97 182 GLY A CA 1
ATOM 1428 C C . GLY A 1 182 ? -29.341 21.346 11.347 1.00 42.97 182 GLY A C 1
ATOM 1429 O O . GLY A 1 182 ? -28.544 21.830 10.554 1.00 42.97 182 GLY A O 1
ATOM 1430 N N . ALA A 1 183 ? -30.194 20.328 11.166 1.00 37.88 183 ALA A N 1
ATOM 1431 C CA . ALA A 1 183 ? -30.841 19.797 9.957 1.00 37.88 183 ALA A CA 1
ATOM 1432 C C . ALA A 1 183 ? -29.979 19.455 8.732 1.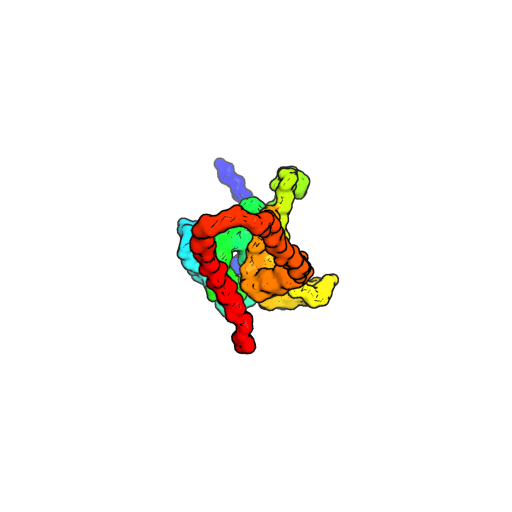00 37.88 183 ALA A C 1
ATOM 1434 O O . ALA A 1 183 ? -29.505 20.383 8.046 1.00 37.88 183 ALA A O 1
#